Protein AF-A0A352A3U0-F1 (afdb_monomer_lite)

Foldseek 3Di:
DDPLVVVLVVLVVVLVVVVVVLLVVLCVVCVVVLCVQLVVQLVPDPDPPVVSVVSSVVSSVVSSVVSVVPDSPCPVVNVVSVVVSCVVNVPQWDQDPPQGTWGAFPVGDIDGQDDADQLLVVLVVLLVVCVVCVVVPHDDADDDDDDPLDPPPTHHDPDDPSSVRSVVSVVNNVVSNVVSVHHD

Structure (mmCIF, N/CA/C/O backbone):
data_AF-A0A352A3U0-F1
#
_entry.id   AF-A0A352A3U0-F1
#
loop_
_atom_site.group_PDB
_atom_site.id
_atom_site.type_symbol
_atom_site.label_atom_id
_atom_site.label_alt_id
_atom_site.label_comp_id
_atom_site.label_asym_id
_atom_site.label_entity_id
_atom_site.label_seq_id
_atom_site.pdbx_PDB_ins_code
_atom_site.Cartn_x
_atom_site.Cartn_y
_atom_site.Cartn_z
_atom_site.occupancy
_atom_site.B_iso_or_equiv
_atom_site.auth_seq_id
_atom_site.auth_comp_id
_atom_site.auth_asym_id
_atom_site.auth_atom_id
_atom_site.pdbx_PDB_model_num
ATOM 1 N N . MET A 1 1 ? 6.715 -29.874 -12.355 1.00 51.22 1 MET A N 1
ATOM 2 C CA . MET A 1 1 ? 6.408 -28.451 -12.632 1.00 51.22 1 MET A CA 1
ATOM 3 C C . MET A 1 1 ? 4.919 -28.350 -12.955 1.00 51.22 1 MET A C 1
ATOM 5 O O . MET A 1 1 ? 4.469 -29.044 -13.856 1.00 51.22 1 MET A O 1
ATOM 9 N N . THR A 1 2 ? 4.121 -27.614 -12.177 1.00 59.97 2 THR A N 1
ATOM 10 C CA . THR A 1 2 ? 2.657 -27.541 -12.375 1.00 59.97 2 THR A CA 1
ATOM 11 C C . THR A 1 2 ? 2.314 -26.689 -13.607 1.00 59.97 2 THR A C 1
ATOM 13 O O . THR A 1 2 ? 3.056 -25.764 -13.944 1.00 59.97 2 THR A O 1
ATOM 16 N N . LYS A 1 3 ? 1.188 -26.964 -14.290 1.00 61.88 3 LYS A N 1
ATOM 17 C CA . LYS A 1 3 ? 0.716 -26.189 -15.466 1.00 61.88 3 LYS A CA 1
ATOM 18 C C . LYS A 1 3 ? 0.690 -24.672 -15.206 1.00 61.88 3 LYS A C 1
ATOM 20 O O . LYS A 1 3 ? 1.001 -23.888 -16.098 1.00 61.88 3 LYS A O 1
ATOM 25 N N . THR A 1 4 ? 0.380 -24.266 -13.975 1.00 62.88 4 THR A N 1
ATOM 26 C CA . THR A 1 4 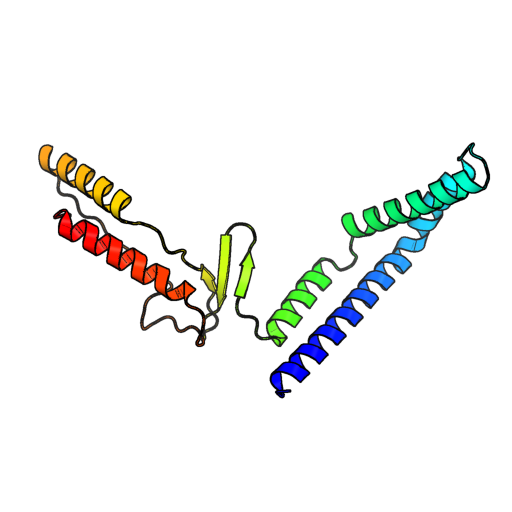? 0.370 -22.868 -13.521 1.00 62.88 4 THR A CA 1
ATOM 27 C C . THR A 1 4 ? 1.761 -22.229 -13.555 1.00 62.88 4 THR A C 1
ATOM 29 O O . THR A 1 4 ? 1.897 -21.092 -14.000 1.00 62.88 4 THR A O 1
ATOM 32 N N . ASN A 1 5 ? 2.808 -22.969 -13.176 1.00 69.62 5 ASN A N 1
ATOM 33 C CA . ASN A 1 5 ? 4.184 -22.465 -13.180 1.00 69.62 5 ASN A CA 1
ATOM 34 C C . ASN A 1 5 ? 4.722 -22.288 -14.607 1.00 69.62 5 ASN A C 1
ATOM 36 O O . ASN A 1 5 ? 5.383 -21.293 -14.887 1.00 69.62 5 ASN A O 1
ATOM 40 N N . MET A 1 6 ? 4.384 -23.200 -15.526 1.00 72.50 6 MET A N 1
ATOM 41 C CA . MET A 1 6 ? 4.723 -23.059 -16.951 1.00 72.50 6 MET A CA 1
ATOM 42 C C . MET A 1 6 ? 4.015 -21.867 -17.601 1.00 72.50 6 MET A C 1
ATOM 44 O O . MET A 1 6 ? 4.639 -21.107 -18.336 1.00 72.50 6 MET A O 1
ATOM 48 N N . ARG A 1 7 ? 2.729 -21.657 -17.296 1.00 72.69 7 ARG A N 1
ATOM 49 C CA . ARG A 1 7 ? 1.974 -20.507 -17.812 1.00 72.69 7 ARG A CA 1
ATOM 50 C C . ARG A 1 7 ? 2.582 -19.178 -17.358 1.00 72.69 7 ARG A C 1
ATOM 52 O O . ARG A 1 7 ? 2.739 -18.274 -18.171 1.00 72.69 7 ARG A O 1
ATOM 59 N N . ASN A 1 8 ? 2.938 -19.074 -16.079 1.00 71.00 8 ASN A N 1
ATOM 60 C CA . ASN A 1 8 ? 3.538 -17.860 -15.528 1.00 71.00 8 ASN A CA 1
ATOM 61 C C . ASN A 1 8 ? 4.909 -17.576 -16.154 1.00 71.00 8 ASN A C 1
ATOM 63 O O . ASN A 1 8 ? 5.169 -16.438 -16.527 1.00 71.00 8 ASN A O 1
ATOM 67 N N . LEU A 1 9 ? 5.735 -18.610 -16.352 1.00 74.75 9 LEU A N 1
ATOM 68 C CA . LEU A 1 9 ? 7.028 -18.490 -17.030 1.00 74.75 9 LEU A CA 1
ATOM 69 C C . LEU A 1 9 ? 6.876 -17.935 -18.457 1.00 74.75 9 LEU A C 1
ATOM 71 O O . LEU A 1 9 ? 7.567 -16.991 -18.826 1.00 74.75 9 LEU A O 1
ATOM 75 N N . ILE A 1 10 ? 5.939 -18.481 -19.240 1.00 79.19 10 ILE A N 1
ATOM 76 C CA . ILE A 1 10 ? 5.679 -18.036 -20.619 1.00 79.19 10 ILE A CA 1
ATOM 77 C C . ILE A 1 10 ? 5.237 -16.566 -20.647 1.00 79.19 10 ILE A C 1
ATOM 79 O O . ILE A 1 10 ? 5.746 -15.791 -21.452 1.00 79.19 10 ILE A O 1
ATOM 83 N N . ILE A 1 11 ? 4.336 -16.160 -19.748 1.00 75.75 11 ILE A N 1
ATOM 84 C CA . ILE A 1 11 ? 3.862 -14.769 -19.670 1.00 75.75 11 ILE A CA 1
ATOM 85 C C . ILE A 1 11 ? 5.009 -13.818 -19.299 1.00 75.75 11 ILE A C 1
ATOM 87 O O . ILE A 1 11 ? 5.133 -12.754 -19.903 1.00 75.75 11 ILE A O 1
ATOM 91 N N . THR A 1 12 ? 5.877 -14.203 -18.359 1.00 75.56 12 THR A N 1
ATOM 92 C CA . THR A 1 12 ? 7.062 -13.410 -17.997 1.00 75.56 12 THR A CA 1
ATOM 93 C C . THR A 1 12 ? 8.027 -13.258 -19.171 1.00 75.56 12 THR A C 1
ATOM 95 O O . THR A 1 12 ? 8.513 -12.156 -19.416 1.00 75.56 12 THR A O 1
ATOM 98 N N . ILE A 1 13 ? 8.272 -14.331 -19.929 1.00 82.12 13 ILE A N 1
ATOM 99 C CA . ILE A 1 13 ? 9.133 -14.287 -21.120 1.00 82.12 13 ILE A CA 1
ATOM 100 C C . ILE A 1 13 ? 8.541 -13.348 -22.179 1.00 82.12 13 ILE A C 1
ATOM 102 O O . ILE A 1 13 ? 9.254 -12.503 -22.715 1.00 82.12 13 ILE A O 1
ATOM 106 N N . ILE A 1 14 ? 7.235 -1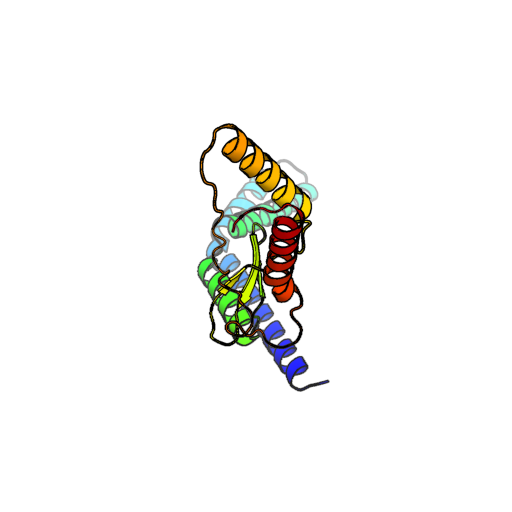3.438 -22.444 1.00 80.19 14 ILE A N 1
ATOM 107 C CA . ILE A 1 14 ? 6.549 -12.552 -23.397 1.00 80.19 14 ILE A CA 1
ATOM 108 C C . ILE A 1 14 ? 6.633 -11.089 -22.944 1.00 80.19 14 ILE A C 1
ATOM 110 O O . ILE A 1 14 ? 6.934 -10.215 -23.754 1.00 80.19 14 ILE A O 1
ATOM 114 N N . PHE A 1 15 ? 6.426 -10.814 -21.654 1.00 78.31 15 PHE A N 1
ATOM 115 C CA . PHE A 1 15 ? 6.541 -9.463 -21.102 1.00 78.31 15 PHE A CA 1
ATOM 116 C C . PHE A 1 15 ? 7.952 -8.883 -21.260 1.00 78.31 15 PHE A C 1
ATOM 118 O O . PHE A 1 15 ? 8.101 -7.718 -21.638 1.00 78.31 15 PHE A O 1
ATOM 125 N N . LEU A 1 16 ? 8.988 -9.695 -21.025 1.00 80.31 16 LEU A N 1
ATOM 126 C CA . LEU A 1 16 ? 10.376 -9.287 -21.247 1.00 80.31 16 LEU A CA 1
ATOM 127 C C . LEU A 1 16 ? 10.621 -8.937 -22.716 1.00 80.31 16 LEU A C 1
ATOM 129 O O . LEU A 1 16 ? 11.180 -7.881 -22.997 1.00 80.31 16 LEU A O 1
ATOM 133 N N . ILE A 1 17 ? 10.148 -9.770 -23.648 1.00 82.88 17 ILE A N 1
ATOM 134 C CA . ILE A 1 17 ? 10.284 -9.514 -25.089 1.00 82.88 17 ILE A CA 1
ATOM 135 C C . ILE A 1 17 ? 9.593 -8.199 -25.472 1.00 82.88 17 ILE A C 1
ATOM 137 O O . ILE A 1 17 ? 10.204 -7.365 -26.134 1.00 82.88 17 ILE A O 1
ATOM 141 N N . ILE A 1 18 ? 8.357 -7.975 -25.015 1.00 79.38 18 ILE A N 1
ATOM 142 C CA . ILE A 1 18 ? 7.614 -6.733 -25.285 1.00 79.38 18 ILE A CA 1
ATOM 143 C C . ILE A 1 18 ? 8.358 -5.516 -24.719 1.00 79.38 18 ILE A C 1
ATOM 145 O O . ILE A 1 18 ? 8.501 -4.512 -25.413 1.00 79.38 18 ILE A O 1
ATOM 149 N N . SER A 1 19 ? 8.889 -5.617 -23.499 1.00 74.25 19 SER A N 1
ATOM 150 C CA . SER A 1 19 ? 9.655 -4.533 -22.866 1.00 74.25 19 SER A CA 1
ATOM 151 C C . SER A 1 19 ? 10.920 -4.192 -23.660 1.00 74.25 19 SER A C 1
ATOM 153 O O . SER A 1 19 ? 11.211 -3.018 -23.888 1.00 74.25 19 SER A O 1
ATOM 155 N N . PHE A 1 20 ? 11.638 -5.209 -24.147 1.00 80.44 20 PHE A N 1
ATOM 156 C CA . PHE A 1 20 ? 12.801 -5.018 -25.016 1.00 80.44 20 PHE A CA 1
ATOM 157 C C . PHE A 1 20 ? 12.432 -4.382 -26.361 1.00 80.44 20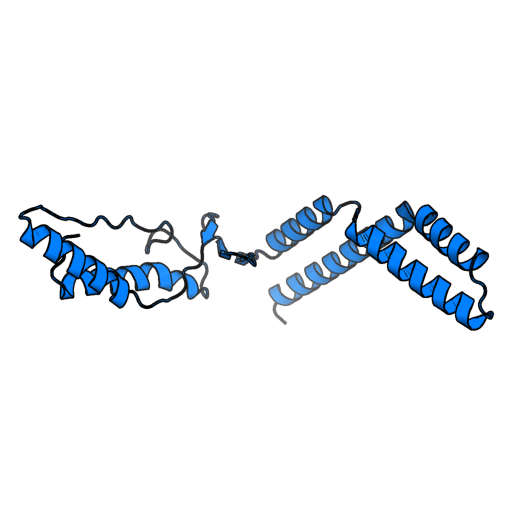 PHE A C 1
ATOM 159 O O . PHE A 1 20 ? 13.159 -3.514 -26.839 1.00 80.44 20 PHE A O 1
ATOM 166 N N . VAL A 1 21 ? 11.302 -4.770 -26.959 1.00 81.12 21 VAL A N 1
ATOM 167 C CA . VAL A 1 21 ? 10.822 -4.192 -28.225 1.00 81.12 21 VAL A CA 1
ATOM 168 C C . VAL A 1 21 ? 10.442 -2.720 -28.047 1.00 81.12 21 VAL A C 1
ATOM 170 O O . VAL A 1 21 ? 10.878 -1.891 -28.841 1.00 81.12 21 VAL A O 1
ATOM 173 N N . ILE A 1 22 ? 9.702 -2.370 -26.990 1.00 75.25 22 ILE A N 1
ATOM 174 C CA . ILE A 1 22 ? 9.337 -0.974 -26.684 1.00 75.25 22 ILE A CA 1
ATOM 175 C C . ILE A 1 22 ? 10.594 -0.133 -26.416 1.00 75.25 22 ILE A C 1
ATOM 177 O O . ILE A 1 22 ? 10.733 0.968 -26.957 1.00 75.25 22 ILE A O 1
ATOM 181 N N . GLY A 1 23 ? 11.547 -0.670 -25.647 1.00 72.00 23 GLY A N 1
ATOM 182 C CA . GLY A 1 23 ? 12.836 -0.017 -25.411 1.00 72.00 23 GLY A CA 1
ATOM 183 C C . GLY A 1 23 ? 13.625 0.204 -26.705 1.00 72.00 23 GLY A C 1
ATOM 184 O O . GLY A 1 23 ? 14.121 1.302 -26.951 1.00 72.00 23 GLY A O 1
ATOM 185 N N . GLY A 1 24 ? 13.674 -0.805 -27.579 1.00 77.44 24 GLY A N 1
ATOM 186 C CA . GLY A 1 24 ? 14.330 -0.718 -28.884 1.00 77.44 24 GLY A CA 1
ATOM 187 C C . GLY A 1 24 ? 13.687 0.319 -29.808 1.00 77.44 24 GLY A C 1
ATOM 188 O O . GLY A 1 24 ? 14.395 1.140 -30.389 1.00 77.44 24 GLY A O 1
ATOM 189 N N . ILE A 1 25 ? 12.353 0.342 -29.895 1.00 78.56 25 ILE A N 1
ATOM 190 C CA . ILE A 1 25 ? 11.606 1.343 -30.674 1.00 78.56 25 ILE A CA 1
ATOM 191 C C . ILE A 1 25 ? 11.902 2.754 -30.158 1.00 78.56 25 ILE A C 1
ATOM 193 O O . ILE A 1 25 ? 12.148 3.654 -30.958 1.00 78.56 25 ILE A O 1
ATOM 197 N N . THR A 1 26 ? 11.950 2.940 -28.837 1.00 71.19 26 THR A N 1
ATOM 198 C CA . THR A 1 26 ? 12.251 4.238 -28.211 1.00 71.19 26 THR A CA 1
ATOM 199 C C . THR A 1 26 ? 13.650 4.737 -28.584 1.00 71.19 26 THR A C 1
ATOM 201 O O . THR A 1 26 ? 13.814 5.913 -28.914 1.00 71.19 26 THR A O 1
ATOM 204 N N . ILE A 1 27 ? 14.652 3.852 -28.605 1.00 73.38 27 ILE A N 1
ATOM 205 C CA . ILE A 1 27 ? 16.020 4.196 -29.028 1.00 73.38 27 ILE A CA 1
ATOM 206 C C . ILE A 1 27 ? 16.062 4.545 -30.520 1.00 73.38 27 ILE A C 1
ATOM 208 O O . ILE A 1 27 ? 16.670 5.545 -30.892 1.00 73.38 27 ILE A O 1
ATOM 212 N N . VAL A 1 28 ? 15.406 3.752 -31.375 1.00 78.25 28 VAL A N 1
ATOM 213 C CA . VAL A 1 28 ? 15.377 3.988 -32.830 1.00 78.25 28 VAL A CA 1
ATOM 214 C C . VAL A 1 28 ? 14.679 5.307 -33.162 1.00 78.25 28 VAL A C 1
ATOM 216 O O . VAL A 1 28 ? 15.179 6.070 -33.987 1.00 78.25 28 VAL A O 1
ATOM 219 N N . HIS A 1 29 ? 13.561 5.607 -32.499 1.00 75.56 29 HIS A N 1
ATOM 220 C CA . HIS A 1 29 ? 12.797 6.831 -32.735 1.00 75.56 29 HIS A CA 1
ATOM 221 C C . HIS A 1 29 ? 13.582 8.093 -32.344 1.00 75.56 29 HIS A C 1
ATOM 223 O O . HIS A 1 29 ? 13.526 9.096 -33.048 1.00 75.56 29 HIS A O 1
ATOM 229 N N . ASN A 1 30 ? 14.377 8.022 -31.272 1.00 72.75 30 ASN A N 1
ATOM 230 C CA . ASN A 1 30 ? 15.151 9.155 -30.753 1.00 72.75 30 ASN A CA 1
ATOM 231 C C . ASN A 1 30 ? 16.640 9.117 -31.154 1.00 72.75 30 ASN A C 1
ATOM 233 O O . ASN A 1 30 ? 17.464 9.876 -30.636 1.00 72.75 30 ASN A O 1
ATOM 237 N N . TYR A 1 31 ? 17.010 8.252 -32.103 1.00 76.06 31 TYR A N 1
ATOM 238 C CA . TYR A 1 31 ? 18.404 8.013 -32.484 1.00 76.06 31 TYR A CA 1
ATOM 239 C C . TYR A 1 31 ? 19.113 9.270 -33.014 1.00 76.06 31 TYR A C 1
ATOM 241 O O . TYR A 1 31 ? 20.302 9.465 -32.764 1.00 76.06 31 TYR A O 1
ATOM 249 N N . GLN A 1 32 ? 18.393 10.160 -33.706 1.00 77.00 32 GLN A N 1
ATOM 250 C CA . GLN A 1 32 ? 18.965 11.409 -34.224 1.00 77.00 32 GLN A CA 1
ATOM 251 C C . GLN A 1 32 ? 19.397 12.369 -33.108 1.00 77.00 32 GLN A C 1
ATOM 253 O O . GLN A 1 32 ? 20.440 13.020 -33.226 1.00 77.00 32 GLN A O 1
ATOM 258 N N . GLU A 1 33 ? 18.644 12.438 -32.009 1.00 75.12 33 GLU A N 1
ATOM 259 C CA . GLU A 1 33 ? 19.000 13.265 -30.852 1.00 75.12 33 GLU A CA 1
ATOM 260 C C . GLU A 1 33 ? 20.236 12.707 -30.140 1.00 75.12 33 GLU A C 1
ATOM 262 O O . GLU A 1 33 ? 21.164 13.465 -29.839 1.00 75.12 33 GLU A O 1
ATOM 267 N N . ILE A 1 34 ? 20.299 11.378 -29.978 1.00 73.56 34 ILE A N 1
ATOM 268 C CA . ILE A 1 34 ? 21.455 10.666 -29.410 1.00 73.56 34 ILE A CA 1
ATOM 269 C C . ILE A 1 34 ? 22.700 10.897 -30.269 1.00 73.56 34 ILE A C 1
ATOM 271 O O . ILE A 1 34 ? 23.758 11.250 -29.748 1.00 73.56 34 ILE A O 1
ATOM 275 N N . LEU A 1 35 ? 22.594 10.742 -31.591 1.00 78.19 35 LEU A N 1
ATOM 276 C CA . LEU A 1 35 ? 23.712 10.990 -32.500 1.00 78.19 35 LEU A CA 1
ATOM 277 C C . LEU A 1 35 ? 24.190 12.438 -32.436 1.00 78.19 35 LEU A C 1
ATOM 279 O O . LEU A 1 35 ? 25.394 12.690 -32.413 1.00 78.19 35 LEU A O 1
ATOM 283 N N . THR A 1 36 ? 23.265 13.394 -32.393 1.00 79.75 36 THR A N 1
ATOM 284 C CA . THR A 1 36 ? 23.609 14.818 -32.410 1.00 79.75 36 THR A CA 1
ATOM 285 C C . THR A 1 36 ? 24.296 15.248 -31.114 1.00 79.75 36 THR A C 1
ATOM 287 O O . THR A 1 36 ? 25.271 16.004 -31.166 1.00 79.75 36 THR A O 1
ATOM 290 N N . SER A 1 37 ? 23.838 14.768 -29.953 1.00 73.44 37 SER A N 1
ATOM 291 C CA . SER A 1 37 ? 24.482 15.054 -28.662 1.00 73.44 37 SER A CA 1
ATOM 292 C C . SER A 1 37 ? 25.862 14.394 -28.563 1.00 73.44 37 SER A C 1
ATOM 294 O O . SER A 1 37 ? 26.839 15.043 -28.184 1.00 73.44 37 SER A O 1
ATOM 296 N N . THR A 1 38 ? 25.964 13.142 -29.005 1.00 75.50 38 THR A N 1
ATOM 297 C CA . THR A 1 38 ? 27.193 12.339 -28.991 1.00 75.50 38 THR A CA 1
ATOM 298 C C . THR A 1 38 ? 28.249 12.913 -29.934 1.00 75.50 38 THR A C 1
ATOM 300 O O . THR A 1 38 ? 29.407 13.088 -29.551 1.00 75.50 38 THR A O 1
ATOM 303 N N . TYR A 1 39 ? 27.850 13.303 -31.148 1.00 78.00 39 TYR A N 1
ATOM 304 C CA . TYR A 1 39 ? 28.740 13.931 -32.123 1.00 78.00 39 TYR A CA 1
ATOM 305 C C . TYR A 1 39 ? 29.238 15.305 -31.661 1.00 78.00 39 TYR A C 1
ATOM 307 O O . TYR A 1 39 ? 30.409 15.625 -31.862 1.00 78.00 39 TYR A O 1
ATOM 315 N N . LYS A 1 40 ? 28.395 16.118 -31.007 1.00 77.19 40 LYS A N 1
ATOM 316 C CA . LYS A 1 40 ? 28.816 17.408 -30.432 1.00 77.19 40 LYS A CA 1
ATOM 317 C C . LYS A 1 40 ? 29.862 17.223 -29.330 1.00 77.19 40 LYS A C 1
ATOM 319 O O . LYS A 1 40 ? 30.856 17.947 -29.330 1.00 77.19 40 LYS A O 1
ATOM 324 N N . THR A 1 41 ? 29.687 16.235 -28.452 1.00 74.50 41 THR A N 1
ATOM 325 C CA . THR A 1 41 ? 30.674 15.909 -27.409 1.00 74.50 41 THR A CA 1
ATOM 326 C C . THR A 1 41 ? 31.974 15.384 -28.004 1.00 74.50 41 THR A C 1
ATOM 328 O O . THR A 1 41 ? 33.045 15.846 -27.616 1.00 74.50 41 THR A O 1
ATOM 331 N N . TYR A 1 42 ? 31.902 14.516 -29.015 1.00 76.56 42 TYR A N 1
ATOM 332 C CA . TYR A 1 42 ? 33.087 14.085 -29.753 1.00 76.56 42 TYR A CA 1
ATOM 333 C C . TYR A 1 42 ? 33.779 15.275 -30.438 1.00 76.56 42 TYR A C 1
ATOM 335 O O . TYR A 1 42 ? 34.982 15.461 -30.322 1.00 76.56 42 TYR A O 1
ATOM 343 N N . LYS A 1 43 ? 33.064 16.148 -31.146 1.00 79.00 43 LYS A N 1
ATOM 344 C CA . LYS A 1 43 ? 33.697 17.258 -31.874 1.00 79.00 43 LYS A CA 1
ATOM 345 C C . LYS A 1 43 ? 34.352 18.290 -30.945 1.00 79.00 43 LYS A C 1
ATOM 347 O O . LYS A 1 43 ? 35.409 18.806 -31.292 1.00 79.00 43 LYS A O 1
ATOM 352 N N . ASN A 1 44 ? 33.755 18.548 -29.782 1.00 74.69 44 ASN A N 1
ATOM 353 C CA . ASN A 1 44 ? 34.169 19.623 -28.876 1.00 74.69 44 ASN A CA 1
ATOM 354 C C . ASN A 1 44 ? 35.058 19.161 -27.705 1.00 74.69 44 ASN A C 1
ATOM 356 O O . ASN A 1 44 ? 35.453 19.992 -26.889 1.00 74.69 44 ASN A O 1
ATOM 360 N N . SER A 1 45 ? 35.386 17.867 -27.585 1.00 71.69 45 SER A N 1
ATOM 361 C CA . SER A 1 45 ? 36.295 17.397 -26.531 1.00 71.69 45 SER A CA 1
ATOM 362 C C . SER A 1 45 ? 37.753 17.738 -26.864 1.00 71.69 45 SER A C 1
ATOM 364 O O . SER A 1 45 ? 38.276 17.275 -27.881 1.00 71.69 45 SER A O 1
ATOM 366 N N . ASN A 1 46 ? 38.444 18.432 -25.959 1.00 72.62 46 ASN A N 1
ATOM 367 C CA . ASN A 1 46 ? 39.876 18.746 -26.076 1.00 72.62 46 ASN A CA 1
ATOM 368 C C . ASN A 1 46 ? 40.797 17.679 -25.442 1.00 72.62 46 ASN A C 1
ATOM 370 O O . ASN A 1 46 ? 41.926 17.972 -25.058 1.00 72.62 46 ASN A O 1
ATOM 374 N N . THR A 1 47 ? 40.323 16.440 -25.295 1.00 75.31 47 THR A N 1
ATOM 375 C CA . THR A 1 47 ? 41.070 15.333 -24.677 1.00 75.31 47 THR A CA 1
ATOM 376 C C . THR A 1 47 ? 41.791 14.465 -25.711 1.00 75.31 47 THR A C 1
ATOM 378 O O . THR A 1 47 ? 41.501 14.516 -26.907 1.00 75.31 47 THR A O 1
ATOM 381 N N . ASN A 1 48 ? 42.700 13.603 -25.244 1.00 78.69 48 ASN A N 1
ATOM 382 C CA . ASN A 1 48 ? 43.284 12.547 -26.075 1.00 78.69 48 ASN A CA 1
ATOM 383 C C . ASN A 1 48 ? 42.205 11.571 -26.603 1.00 78.69 48 ASN A C 1
ATOM 385 O O . ASN A 1 48 ? 41.071 11.554 -26.121 1.00 78.69 48 ASN A O 1
ATOM 389 N N . LEU A 1 49 ? 42.556 10.747 -27.597 1.00 74.56 49 LEU A N 1
ATOM 390 C CA . LEU A 1 49 ? 41.624 9.835 -28.281 1.00 74.56 49 LEU A CA 1
ATOM 391 C C . LEU A 1 49 ? 40.857 8.916 -27.309 1.00 74.56 49 LEU A C 1
ATOM 393 O O . LEU A 1 49 ? 39.658 8.709 -27.468 1.00 74.56 49 LEU A O 1
ATOM 397 N N . VAL A 1 50 ? 41.537 8.404 -26.279 1.00 77.50 50 VAL A N 1
ATOM 398 C CA . VAL A 1 50 ? 40.936 7.518 -25.269 1.00 77.50 50 VAL A CA 1
ATOM 399 C C . VAL A 1 50 ? 39.940 8.280 -24.389 1.00 77.50 50 VAL A C 1
ATOM 401 O O . VAL A 1 50 ? 38.804 7.841 -24.240 1.00 77.50 50 VAL A O 1
ATOM 404 N N . GLY A 1 51 ? 40.309 9.458 -23.877 1.00 72.88 51 GLY A N 1
ATOM 405 C CA . GLY A 1 51 ? 39.402 10.307 -23.096 1.00 72.88 51 GLY A CA 1
ATOM 406 C C . GLY A 1 51 ? 38.206 10.792 -23.915 1.00 72.88 51 GLY A C 1
ATOM 407 O O . GLY A 1 51 ? 37.087 10.861 -23.416 1.00 72.88 51 GLY A O 1
ATOM 408 N N . LYS A 1 52 ? 38.417 11.028 -25.210 1.00 73.94 52 LYS A N 1
ATOM 409 C CA . LYS A 1 52 ? 37.373 11.405 -26.162 1.00 73.94 52 LYS A CA 1
ATOM 410 C C . LYS A 1 52 ? 36.340 10.293 -26.347 1.00 73.94 52 LYS A C 1
ATOM 412 O O . LYS A 1 52 ? 35.144 10.574 -26.339 1.00 73.94 52 LYS A O 1
ATOM 417 N N . LEU A 1 53 ? 36.779 9.038 -26.463 1.00 73.00 53 LEU A N 1
ATOM 418 C CA . LEU A 1 53 ? 35.885 7.878 -26.534 1.00 73.00 53 LEU A CA 1
ATOM 419 C C . LEU A 1 53 ? 35.094 7.683 -25.236 1.00 73.00 53 LEU A C 1
ATOM 421 O O . LEU A 1 53 ? 33.884 7.478 -25.301 1.00 73.00 53 LEU A O 1
ATOM 425 N N . ILE A 1 54 ? 35.747 7.817 -24.077 1.00 74.50 54 ILE A N 1
ATOM 426 C CA . ILE A 1 54 ? 35.093 7.694 -22.763 1.00 74.50 54 ILE A CA 1
ATOM 427 C C . ILE A 1 54 ? 34.001 8.758 -22.602 1.00 74.50 54 ILE A C 1
ATOM 429 O O . ILE A 1 54 ? 32.852 8.418 -22.336 1.00 74.50 54 ILE A O 1
ATOM 433 N N . LEU A 1 55 ? 34.314 10.030 -22.863 1.00 72.88 55 LEU A N 1
ATOM 434 C CA . LEU A 1 55 ? 33.345 11.129 -22.760 1.00 72.88 55 LEU A CA 1
ATOM 435 C C . LEU A 1 55 ? 32.178 10.981 -23.746 1.00 72.88 55 LEU A C 1
ATOM 437 O O . LEU A 1 55 ? 31.036 11.310 -23.429 1.00 72.88 55 LEU A O 1
ATOM 441 N N . THR A 1 56 ? 32.453 10.460 -24.943 1.00 73.00 56 THR A N 1
ATOM 442 C CA . THR A 1 56 ? 31.429 10.184 -25.960 1.00 73.00 56 THR A CA 1
ATOM 443 C C . THR A 1 56 ? 30.498 9.051 -25.512 1.00 73.00 56 THR A C 1
ATOM 445 O O . THR A 1 56 ? 29.281 9.141 -25.686 1.00 73.00 56 THR A O 1
ATOM 448 N N . PHE A 1 57 ? 31.047 8.010 -24.880 1.00 73.00 57 PHE A N 1
ATOM 449 C CA . PHE A 1 57 ? 30.281 6.892 -24.332 1.00 73.00 57 PHE A CA 1
ATOM 450 C C . PHE A 1 57 ? 29.422 7.318 -23.134 1.00 73.00 57 PHE A C 1
ATOM 452 O O . PHE A 1 57 ? 28.220 7.057 -23.114 1.00 73.00 57 PHE A O 1
ATOM 459 N N . GLU A 1 58 ? 29.994 8.065 -22.188 1.00 73.44 58 GLU A N 1
ATOM 460 C CA . GLU A 1 58 ? 29.254 8.625 -21.051 1.00 73.44 58 GLU A CA 1
ATOM 461 C C . GLU A 1 58 ? 28.116 9.545 -21.502 1.00 73.44 58 GLU A C 1
ATOM 463 O O . GLU A 1 58 ? 27.012 9.484 -20.959 1.00 73.44 58 GLU A O 1
ATOM 468 N N . GLN A 1 59 ? 28.350 10.376 -22.523 1.00 76.44 59 GLN A N 1
ATOM 469 C CA . GLN A 1 59 ? 27.305 11.232 -23.078 1.00 76.44 59 GLN A CA 1
ATOM 470 C C . GLN A 1 59 ? 26.203 10.422 -23.769 1.00 76.44 59 GLN A C 1
ATOM 472 O O . GLN A 1 59 ? 25.031 10.799 -23.683 1.00 76.44 59 GLN A O 1
ATOM 477 N N . SER A 1 60 ? 26.554 9.319 -24.434 1.00 73.31 60 SER A N 1
ATOM 478 C CA . SER A 1 60 ? 25.583 8.419 -25.069 1.00 73.31 60 SER A CA 1
ATOM 479 C C . SER A 1 60 ? 24.679 7.763 -24.024 1.00 73.31 60 SER A C 1
ATOM 481 O O . SER A 1 60 ? 23.460 7.735 -24.205 1.00 73.31 60 SER A O 1
ATOM 483 N N . ILE A 1 61 ? 25.256 7.316 -22.900 1.00 73.31 61 ILE A N 1
ATOM 484 C CA . ILE A 1 61 ? 24.506 6.776 -21.756 1.00 73.31 61 ILE A CA 1
ATOM 485 C C . ILE A 1 61 ? 23.587 7.853 -21.177 1.00 73.31 61 ILE A C 1
ATOM 487 O O . ILE A 1 61 ? 22.379 7.659 -21.141 1.00 73.31 61 ILE A O 1
ATOM 491 N N . LYS A 1 62 ? 24.118 9.037 -20.841 1.00 72.62 62 LYS A N 1
ATOM 492 C CA . LYS A 1 62 ? 23.318 10.139 -20.273 1.00 72.62 62 LYS A CA 1
ATOM 493 C C . LYS A 1 62 ? 22.190 10.602 -21.194 1.00 72.62 62 LYS A C 1
ATOM 495 O O . LYS A 1 62 ? 21.113 10.951 -20.721 1.00 72.62 62 LYS A O 1
ATOM 500 N N . SER A 1 63 ? 22.431 10.630 -22.504 1.00 69.81 63 SER A N 1
ATOM 501 C CA . SER A 1 63 ? 21.405 11.010 -23.484 1.00 69.81 63 SER A CA 1
ATOM 502 C C . SER A 1 63 ? 20.323 9.936 -23.578 1.00 69.81 63 SER A C 1
ATOM 504 O O . SER A 1 63 ? 19.144 10.271 -23.608 1.00 69.81 63 SER A O 1
ATOM 506 N N . SER A 1 64 ? 20.711 8.658 -23.544 1.00 65.00 64 SER A N 1
ATOM 507 C CA . SER A 1 64 ? 19.770 7.534 -23.502 1.00 65.00 64 SER A CA 1
ATOM 508 C C . SER A 1 64 ? 18.930 7.568 -22.221 1.00 65.00 64 SER A C 1
ATOM 510 O O . SER A 1 64 ? 17.706 7.538 -22.302 1.00 65.00 64 SER A O 1
ATOM 512 N N . ASP A 1 65 ? 19.556 7.748 -21.056 1.00 65.81 65 ASP A N 1
ATOM 513 C CA . ASP A 1 65 ? 18.871 7.873 -19.762 1.00 65.81 65 ASP A CA 1
ATOM 514 C C . ASP A 1 65 ? 17.933 9.088 -19.724 1.00 65.81 65 ASP A C 1
ATOM 516 O O . ASP A 1 65 ? 16.825 9.023 -19.187 1.00 65.81 65 ASP A O 1
ATOM 520 N N . SER A 1 66 ? 18.330 10.208 -20.337 1.00 67.62 66 SER A N 1
ATOM 521 C CA . SER A 1 66 ? 17.466 11.385 -20.470 1.00 67.62 66 SER A CA 1
ATOM 522 C C . SER A 1 66 ? 16.251 11.119 -21.361 1.00 67.62 66 SER A C 1
ATOM 524 O O . SER A 1 66 ? 15.189 11.679 -21.100 1.00 67.62 66 SER A O 1
ATOM 526 N N . ILE A 1 67 ? 16.389 10.312 -22.413 1.00 66.88 67 ILE A N 1
ATOM 527 C CA . ILE A 1 67 ? 15.282 9.952 -23.310 1.00 66.88 67 ILE A CA 1
ATOM 528 C C . ILE A 1 67 ? 14.327 8.998 -22.591 1.00 66.88 67 ILE A C 1
ATOM 530 O O . ILE A 1 67 ? 13.119 9.235 -22.584 1.00 66.88 67 ILE A O 1
ATOM 534 N N . PHE A 1 68 ? 14.865 7.996 -21.889 1.00 62.50 68 PHE A N 1
ATOM 535 C CA . PHE A 1 68 ? 14.074 7.099 -21.045 1.00 62.50 68 PHE A CA 1
ATOM 536 C C . PHE A 1 68 ? 13.393 7.816 -19.871 1.00 62.50 68 PHE A C 1
ATOM 538 O O . PHE A 1 68 ? 12.343 7.371 -19.430 1.00 62.50 68 PHE A O 1
ATOM 545 N N . SER A 1 69 ? 13.941 8.919 -19.359 1.00 61.88 69 SER A N 1
ATOM 546 C CA . SER A 1 69 ? 13.320 9.666 -18.252 1.00 61.88 69 SER A CA 1
ATOM 547 C C . SER A 1 69 ? 12.342 10.753 -18.697 1.00 61.88 69 SER A C 1
ATOM 549 O O . SER A 1 69 ? 11.402 11.040 -17.959 1.00 61.88 69 SER A O 1
ATOM 551 N N . LYS A 1 70 ? 12.530 11.369 -19.874 1.00 58.41 70 LYS A N 1
ATOM 552 C CA . LYS A 1 70 ? 11.659 12.463 -20.344 1.00 58.41 70 LYS A CA 1
ATOM 553 C C . LYS A 1 70 ? 10.508 12.021 -21.230 1.00 58.41 70 LYS A C 1
ATOM 555 O O . LYS A 1 70 ? 9.491 12.696 -21.214 1.00 58.41 70 LYS A O 1
ATOM 560 N N . ASN A 1 71 ? 10.671 10.955 -22.009 1.00 55.94 71 ASN A N 1
ATOM 561 C CA . ASN A 1 71 ? 9.677 10.497 -22.975 1.00 55.94 71 ASN A CA 1
ATOM 562 C C . ASN A 1 71 ? 9.926 9.016 -23.287 1.00 55.94 71 ASN A C 1
ATOM 564 O O . ASN A 1 71 ? 10.414 8.680 -24.370 1.00 55.94 71 ASN A O 1
ATOM 568 N N . ILE A 1 72 ? 9.564 8.103 -22.376 1.00 55.56 72 ILE A N 1
ATOM 569 C CA . ILE A 1 72 ? 9.312 6.733 -22.840 1.00 55.56 72 ILE A CA 1
ATOM 570 C C . ILE A 1 72 ? 8.115 6.856 -23.776 1.00 55.56 72 ILE A C 1
ATOM 572 O O . ILE A 1 72 ? 6.986 7.053 -23.327 1.00 55.56 72 ILE A O 1
ATOM 576 N N . ALA A 1 73 ? 8.362 6.799 -25.082 1.00 50.03 73 ALA A N 1
ATOM 577 C CA . ALA A 1 73 ? 7.301 6.645 -26.056 1.00 50.03 73 ALA A CA 1
ATOM 578 C C . ALA A 1 73 ? 6.529 5.378 -25.665 1.00 50.03 73 ALA A C 1
ATOM 580 O O . ALA A 1 73 ? 7.051 4.266 -25.737 1.00 50.03 73 ALA A O 1
ATOM 581 N N . GLY A 1 74 ? 5.314 5.567 -25.152 1.00 52.47 74 GLY A N 1
ATOM 582 C CA . GLY A 1 74 ? 4.534 4.488 -24.567 1.00 52.47 74 GLY A CA 1
ATOM 583 C C . GLY A 1 74 ? 4.808 4.194 -23.099 1.00 52.47 74 GLY A C 1
ATOM 584 O O . GLY A 1 74 ? 4.676 3.045 -22.707 1.00 52.47 74 GLY A O 1
ATOM 585 N N . GLN A 1 75 ? 5.114 5.194 -22.266 1.00 60.78 75 GLN A N 1
ATOM 586 C CA . GLN A 1 75 ? 4.956 5.065 -20.812 1.00 60.78 75 GLN A CA 1
ATOM 587 C C . GLN A 1 75 ? 3.523 4.645 -20.460 1.00 60.78 75 GLN A C 1
ATOM 589 O O . GLN A 1 75 ? 3.334 3.713 -19.686 1.00 60.78 75 GLN A O 1
ATOM 594 N N . GLU A 1 76 ? 2.523 5.274 -21.084 1.00 59.59 76 GLU A N 1
ATOM 595 C CA . GLU A 1 76 ? 1.119 4.864 -20.971 1.00 59.59 76 GLU A CA 1
ATOM 596 C C . GLU A 1 76 ? 0.932 3.427 -21.467 1.00 59.59 76 GLU A C 1
ATOM 598 O O . GLU A 1 76 ? 0.449 2.592 -20.714 1.00 59.59 76 GLU A O 1
ATOM 603 N N . TYR A 1 77 ? 1.439 3.080 -22.655 1.00 61.00 77 TYR A N 1
ATOM 604 C CA . TYR A 1 77 ? 1.377 1.706 -23.176 1.00 61.00 77 TYR 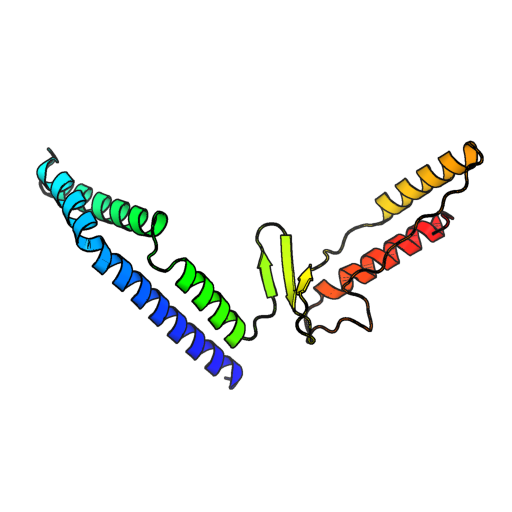A CA 1
ATOM 605 C C . TYR A 1 77 ? 2.134 0.679 -22.318 1.00 61.00 77 TYR A C 1
ATOM 607 O O . TYR A 1 77 ? 1.758 -0.491 -22.272 1.00 61.00 77 TYR A O 1
ATOM 615 N N . PHE A 1 78 ? 3.192 1.087 -21.620 1.00 62.19 78 PHE A N 1
ATOM 616 C CA . PHE A 1 78 ? 3.937 0.255 -20.684 1.00 62.19 78 PHE A CA 1
ATOM 617 C C . PHE A 1 78 ? 3.141 0.056 -19.397 1.00 62.19 78 PHE A C 1
ATOM 619 O O . PHE A 1 78 ? 3.042 -1.073 -18.926 1.00 62.19 78 PHE A O 1
ATOM 626 N N . ILE A 1 79 ? 2.528 1.112 -18.856 1.00 63.53 79 ILE A N 1
ATOM 627 C CA . ILE A 1 79 ? 1.622 1.035 -17.702 1.00 63.53 79 ILE A CA 1
ATOM 628 C C . ILE A 1 79 ? 0.410 0.160 -18.045 1.00 63.53 79 ILE A C 1
ATOM 630 O O . ILE A 1 79 ? 0.065 -0.739 -17.278 1.00 63.53 79 ILE A O 1
ATOM 634 N N . GLU A 1 80 ? -0.191 0.352 -19.218 1.00 63.78 80 GLU A N 1
ATOM 635 C CA . GLU A 1 80 ? -1.305 -0.450 -1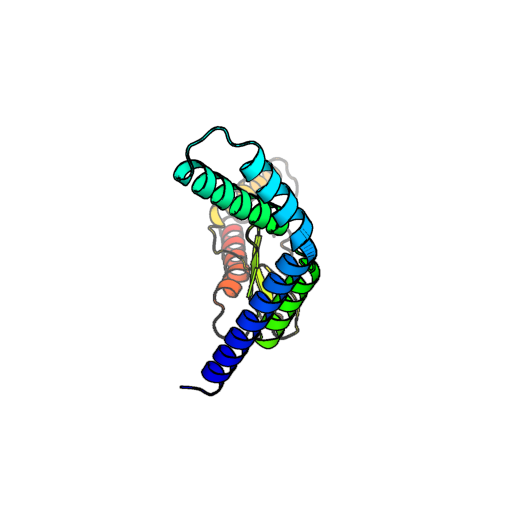9.725 1.00 63.78 80 GLU A CA 1
ATOM 636 C C . GLU A 1 80 ? -0.897 -1.905 -19.967 1.00 63.78 80 GLU A C 1
ATOM 638 O O . GLU A 1 80 ? -1.592 -2.821 -19.530 1.00 63.78 80 GLU A O 1
ATOM 643 N N . GLY A 1 81 ? 0.251 -2.145 -20.605 1.00 64.62 81 GLY A N 1
ATOM 644 C CA . GLY A 1 81 ? 0.788 -3.484 -20.849 1.00 64.62 81 GLY A CA 1
ATOM 645 C C . GLY A 1 81 ? 1.152 -4.204 -19.551 1.00 64.62 81 GLY A C 1
ATOM 646 O O . GLY A 1 81 ? 0.838 -5.384 -19.367 1.00 64.62 81 GLY A O 1
ATOM 647 N N . TYR A 1 82 ? 1.741 -3.489 -18.597 1.00 66.44 82 TYR A N 1
ATOM 648 C CA . TYR A 1 82 ? 2.018 -3.996 -17.259 1.00 66.44 82 TYR A CA 1
ATOM 649 C C . TYR A 1 82 ? 0.716 -4.312 -16.508 1.00 66.44 82 TYR A C 1
ATOM 651 O O . TYR A 1 82 ? 0.568 -5.412 -15.976 1.00 66.44 82 TYR A O 1
ATOM 659 N N . GLY A 1 83 ? -0.285 -3.433 -16.558 1.00 63.25 83 GLY A N 1
ATOM 660 C CA . GLY A 1 83 ? -1.620 -3.692 -16.011 1.00 63.25 83 GLY A CA 1
ATOM 661 C C . GLY A 1 83 ? -2.306 -4.902 -16.659 1.00 63.25 83 GLY A C 1
ATOM 662 O O . GLY A 1 83 ? -2.862 -5.760 -15.967 1.00 63.25 83 GLY A O 1
ATOM 663 N N . ALA A 1 84 ? -2.209 -5.039 -17.983 1.00 65.31 84 ALA A N 1
ATOM 664 C CA . ALA A 1 84 ? -2.753 -6.168 -18.732 1.00 65.31 84 ALA A CA 1
ATOM 665 C C . ALA A 1 84 ? -2.057 -7.487 -18.367 1.00 65.31 84 ALA A C 1
ATOM 667 O O . ALA A 1 84 ? -2.727 -8.501 -18.158 1.00 65.31 84 ALA A O 1
ATOM 668 N N . THR A 1 85 ? -0.729 -7.486 -18.219 1.00 64.06 85 THR A N 1
ATOM 669 C CA . THR A 1 85 ? 0.021 -8.678 -17.791 1.00 64.06 85 THR A CA 1
ATOM 670 C C . THR A 1 85 ? -0.292 -9.065 -16.348 1.00 64.06 85 THR A C 1
ATOM 672 O O . THR A 1 85 ? -0.486 -10.250 -16.071 1.00 64.06 85 THR A O 1
ATOM 675 N N . GLN A 1 86 ? -0.462 -8.100 -15.440 1.00 64.38 86 GLN A N 1
ATOM 676 C CA . GLN A 1 86 ? -0.949 -8.376 -14.085 1.00 64.38 86 GLN A CA 1
ATOM 677 C C . GLN A 1 86 ? -2.358 -8.984 -14.088 1.00 64.38 86 GLN A C 1
ATOM 679 O O . GLN A 1 86 ? -2.600 -9.969 -13.380 1.00 64.38 86 GLN A O 1
ATOM 684 N N . LYS A 1 87 ? -3.266 -8.461 -14.926 1.00 66.81 87 LYS A N 1
ATOM 685 C CA . LYS A 1 87 ? -4.620 -9.007 -15.117 1.00 66.81 87 LYS A CA 1
ATOM 686 C C . LYS A 1 87 ? -4.580 -10.441 -15.658 1.00 66.81 87 LYS A C 1
ATOM 688 O O . LYS A 1 87 ? -5.297 -11.298 -15.144 1.00 66.81 87 LYS A O 1
ATOM 693 N N . LEU A 1 88 ? -3.706 -10.735 -16.625 1.00 66.94 88 LEU A N 1
ATOM 694 C CA . LEU A 1 88 ? -3.498 -12.086 -17.175 1.00 66.94 88 LEU A CA 1
ATOM 695 C C . LEU A 1 88 ? -2.909 -13.065 -16.150 1.00 66.94 88 LEU A C 1
ATOM 697 O O . LEU A 1 88 ? -3.290 -14.237 -16.108 1.00 66.94 88 LEU A O 1
ATOM 701 N N . LEU A 1 89 ? -2.010 -12.588 -15.290 1.00 65.19 89 LEU A N 1
ATOM 702 C CA . LEU A 1 89 ? -1.457 -13.363 -14.178 1.00 65.19 89 LEU A CA 1
ATOM 703 C C . LEU A 1 89 ? -2.448 -13.526 -13.018 1.00 65.19 89 LEU A C 1
ATOM 705 O O . LEU A 1 89 ? -2.146 -14.238 -12.060 1.00 65.19 89 LEU A O 1
ATOM 709 N N . ASN A 1 90 ? -3.633 -12.909 -13.109 1.00 64.62 90 ASN A N 1
ATOM 710 C CA . ASN A 1 90 ? -4.628 -12.846 -12.045 1.00 64.62 90 ASN A CA 1
ATOM 711 C C . ASN A 1 90 ? -4.010 -12.368 -10.718 1.00 64.62 90 ASN A C 1
ATOM 713 O O . ASN A 1 90 ? -4.372 -12.854 -9.643 1.00 64.62 90 ASN A O 1
ATOM 717 N N . LYS A 1 91 ? -3.035 -11.448 -10.795 1.00 62.16 91 LYS A N 1
ATOM 718 C CA . LYS A 1 91 ? -2.475 -10.803 -9.607 1.00 62.16 91 LYS A CA 1
ATOM 719 C C . LYS A 1 91 ? -3.576 -9.942 -8.994 1.00 62.16 91 LYS A C 1
ATOM 721 O O . LYS A 1 91 ? -4.068 -9.012 -9.622 1.00 62.16 91 LYS A O 1
ATOM 726 N N . LYS A 1 92 ? -3.975 -10.291 -7.771 1.00 63.34 92 LYS A N 1
ATOM 727 C CA . LYS A 1 92 ? -5.003 -9.586 -6.989 1.00 63.34 92 LYS A CA 1
ATOM 728 C C . LYS A 1 92 ? -4.422 -8.643 -5.933 1.00 63.34 92 LYS A C 1
ATOM 730 O O . LYS A 1 92 ? -5.186 -8.028 -5.202 1.00 63.34 92 LYS A O 1
ATOM 735 N N . ILE A 1 93 ? -3.093 -8.567 -5.853 1.00 57.78 93 ILE A N 1
ATOM 736 C CA . ILE A 1 93 ? -2.356 -7.693 -4.943 1.00 57.78 93 ILE A CA 1
ATOM 737 C C . ILE A 1 93 ? -1.683 -6.628 -5.799 1.00 57.78 93 ILE A C 1
ATOM 739 O O . ILE A 1 93 ? -0.802 -6.948 -6.605 1.00 57.78 93 ILE A O 1
ATOM 743 N N . ILE A 1 94 ? -2.128 -5.388 -5.634 1.00 64.75 94 ILE A N 1
ATOM 744 C CA . ILE A 1 94 ? -1.486 -4.207 -6.202 1.00 64.75 94 ILE A CA 1
ATOM 745 C C . ILE A 1 94 ? -0.630 -3.622 -5.084 1.00 64.75 94 ILE A C 1
ATOM 747 O O . ILE A 1 94 ? -1.123 -3.375 -3.984 1.00 64.75 94 ILE A O 1
ATOM 751 N N . ASN A 1 95 ? 0.664 -3.477 -5.355 1.00 55.66 95 ASN A N 1
ATOM 752 C CA . ASN A 1 95 ? 1.597 -2.872 -4.418 1.00 55.66 95 ASN A CA 1
ATOM 753 C C . ASN A 1 95 ? 1.563 -1.364 -4.655 1.00 55.66 95 ASN A C 1
ATOM 755 O O . ASN A 1 95 ? 1.950 -0.923 -5.738 1.00 55.66 95 ASN A O 1
ATOM 759 N N . ASP A 1 96 ? 1.072 -0.614 -3.678 1.00 57.34 96 ASP A N 1
ATOM 760 C CA . ASP A 1 96 ? 1.110 0.841 -3.676 1.00 57.34 96 ASP A CA 1
ATOM 761 C C . ASP A 1 96 ? 2.180 1.277 -2.669 1.00 57.34 96 ASP A C 1
ATOM 763 O O . ASP A 1 96 ? 2.155 0.886 -1.501 1.00 57.34 96 ASP A O 1
ATOM 767 N N . THR A 1 97 ? 3.173 2.030 -3.135 1.00 48.44 97 THR A N 1
ATOM 768 C CA . THR A 1 97 ? 4.313 2.440 -2.306 1.00 48.44 97 THR A CA 1
ATOM 769 C C . THR A 1 97 ? 3.927 3.404 -1.187 1.00 48.44 97 THR A C 1
ATOM 771 O O . THR A 1 97 ? 4.666 3.471 -0.206 1.00 48.44 97 THR A O 1
ATOM 774 N N . ASP A 1 98 ? 2.778 4.082 -1.290 1.00 51.00 98 ASP A N 1
ATOM 775 C CA . ASP A 1 98 ? 2.359 5.107 -0.327 1.00 51.00 98 ASP A CA 1
ATOM 776 C C . ASP A 1 98 ? 1.259 4.622 0.633 1.00 51.00 98 ASP A C 1
ATOM 778 O O . ASP A 1 98 ? 1.192 5.074 1.776 1.00 51.00 98 ASP A O 1
ATOM 782 N N . ILE A 1 99 ? 0.402 3.690 0.196 1.00 51.34 99 ILE A N 1
ATOM 783 C CA . ILE A 1 99 ? -0.822 3.286 0.927 1.00 51.34 99 ILE A CA 1
ATOM 784 C C . ILE A 1 99 ? -0.769 1.816 1.397 1.00 51.34 99 ILE A C 1
ATOM 786 O O . ILE A 1 99 ? -1.637 1.358 2.141 1.00 51.34 99 ILE A O 1
ATOM 790 N N . GLY A 1 100 ? 0.261 1.062 0.997 1.00 64.50 100 GLY A N 1
ATOM 791 C CA . GLY A 1 100 ? 0.430 -0.350 1.338 1.00 64.50 100 GLY A CA 1
ATOM 792 C C . GLY A 1 100 ? -0.129 -1.292 0.268 1.00 64.50 100 GLY A C 1
ATOM 793 O O . GLY A 1 100 ? 0.095 -1.116 -0.928 1.00 64.50 100 GLY A O 1
ATOM 794 N N . TYR A 1 101 ? -0.839 -2.347 0.676 1.00 66.94 101 TYR A N 1
ATOM 795 C CA . TYR A 1 101 ? -1.364 -3.345 -0.264 1.00 66.94 101 TYR A CA 1
ATOM 796 C C . TYR A 1 101 ? -2.830 -3.069 -0.601 1.00 66.94 101 TYR A C 1
ATOM 798 O O . TYR A 1 101 ? -3.674 -2.995 0.288 1.00 66.94 101 TYR A O 1
ATOM 806 N N . MET A 1 102 ? -3.159 -3.000 -1.890 1.00 72.19 102 MET A N 1
ATOM 807 C CA . MET A 1 102 ? -4.544 -3.069 -2.354 1.00 72.19 102 MET A CA 1
ATOM 808 C C . MET A 1 102 ? -4.882 -4.497 -2.772 1.00 72.19 102 MET A C 1
ATOM 810 O O . MET A 1 102 ? -4.164 -5.130 -3.553 1.00 72.19 102 MET A O 1
ATOM 814 N N . LEU A 1 103 ? -5.997 -4.997 -2.256 1.00 74.69 103 LEU A N 1
ATOM 815 C CA . LEU A 1 103 ? -6.494 -6.346 -2.466 1.00 74.69 103 LEU A CA 1
ATOM 816 C C . LEU A 1 103 ? -7.764 -6.300 -3.306 1.00 74.69 103 LEU A C 1
ATOM 818 O O . LEU A 1 103 ? -8.667 -5.509 -3.049 1.00 74.69 103 LEU A O 1
ATOM 822 N N . LYS A 1 104 ? -7.854 -7.182 -4.298 1.00 75.44 104 LYS A N 1
ATOM 823 C CA . LYS A 1 104 ? -9.087 -7.406 -5.053 1.00 75.44 104 LYS A CA 1
ATOM 824 C C . LYS A 1 104 ? -9.806 -8.641 -4.519 1.00 75.44 104 LYS A C 1
ATOM 826 O O . LYS A 1 104 ? -9.208 -9.720 -4.490 1.00 75.44 104 LYS A O 1
ATOM 831 N N . ASP A 1 105 ? -11.065 -8.500 -4.126 1.00 76.38 105 ASP A N 1
ATOM 832 C CA . ASP A 1 105 ? -11.875 -9.627 -3.649 1.00 76.38 105 ASP A CA 1
ATOM 833 C C . ASP A 1 105 ? -12.299 -10.566 -4.806 1.00 76.38 105 ASP A C 1
ATOM 835 O O . ASP A 1 105 ? -11.782 -10.511 -5.938 1.00 76.38 105 ASP A O 1
ATOM 839 N N . GLU A 1 106 ? -13.157 -11.541 -4.522 1.00 78.38 106 GLU A N 1
ATOM 840 C CA . GLU A 1 106 ? -13.685 -12.460 -5.537 1.00 78.38 106 GLU A CA 1
ATOM 841 C C . GLU A 1 106 ? -14.733 -11.820 -6.453 1.00 78.38 106 GLU A C 1
ATOM 843 O O . GLU A 1 106 ? -14.822 -12.197 -7.623 1.00 78.38 106 GLU A O 1
ATOM 848 N N . GLN A 1 107 ? -15.436 -10.806 -5.962 1.00 76.88 107 GLN A N 1
ATOM 849 C CA . GLN A 1 107 ? -16.446 -10.011 -6.658 1.00 76.88 107 GLN A CA 1
ATOM 850 C C . GLN A 1 107 ? -15.811 -8.930 -7.553 1.00 76.88 107 GLN A C 1
ATOM 852 O O . GLN A 1 107 ? -16.461 -8.362 -8.431 1.00 76.88 107 GLN A O 1
ATOM 857 N N . GLY A 1 108 ? -14.517 -8.674 -7.379 1.00 71.38 108 GLY A N 1
ATOM 858 C CA . GLY A 1 108 ? -13.734 -7.719 -8.142 1.00 71.38 108 GLY A CA 1
ATOM 859 C C . GLY A 1 108 ? -13.674 -6.308 -7.554 1.00 71.38 108 GLY A C 1
ATOM 860 O O . GLY A 1 108 ? -13.212 -5.402 -8.254 1.00 71.38 108 GLY A O 1
ATOM 861 N N . LEU A 1 109 ? -14.086 -6.109 -6.305 1.00 78.06 109 LEU A N 1
ATOM 862 C CA . LEU A 1 109 ? -13.946 -4.847 -5.586 1.00 78.06 109 LEU A CA 1
ATOM 863 C C . LEU A 1 109 ? -12.535 -4.714 -5.009 1.00 78.06 109 LEU A C 1
ATOM 865 O O . LEU A 1 109 ? -11.896 -5.696 -4.634 1.00 78.06 109 LEU A O 1
ATOM 869 N N . LEU A 1 110 ? -12.050 -3.473 -4.955 1.00 77.44 110 LEU A N 1
ATOM 870 C CA . LEU A 1 110 ? -10.768 -3.126 -4.348 1.00 77.44 110 LEU A CA 1
ATOM 871 C C . LEU A 1 110 ? -10.941 -2.795 -2.865 1.00 77.44 110 LEU A C 1
ATOM 873 O O . LEU A 1 110 ? -11.865 -2.063 -2.490 1.00 77.44 110 LEU A O 1
ATOM 877 N N . HIS A 1 111 ? -10.010 -3.290 -2.062 1.00 75.50 111 HIS A N 1
ATOM 878 C CA . HIS A 1 111 ? -9.928 -3.131 -0.615 1.00 75.50 111 HIS A CA 1
ATOM 879 C C . HIS A 1 111 ? -8.507 -2.737 -0.230 1.00 75.50 111 HIS A C 1
ATOM 881 O O . HIS A 1 111 ? -7.550 -3.164 -0.873 1.00 75.50 111 HIS A O 1
ATOM 887 N N . PHE A 1 112 ? -8.364 -1.939 0.820 1.00 75.38 112 PHE A N 1
ATOM 888 C CA . PHE A 1 112 ? -7.056 -1.638 1.391 1.00 75.38 112 PHE A CA 1
ATOM 889 C C . PHE A 1 112 ? -6.731 -2.678 2.451 1.00 75.38 112 PHE A C 1
ATOM 891 O O . PHE A 1 112 ? -7.573 -3.021 3.275 1.00 75.38 112 PHE A O 1
ATOM 898 N N . ALA A 1 113 ? -5.511 -3.191 2.422 1.00 72.19 113 ALA A N 1
ATOM 899 C CA . ALA A 1 113 ? -5.031 -4.106 3.432 1.00 72.19 113 ALA A CA 1
ATOM 900 C C . ALA A 1 113 ? -4.863 -3.378 4.773 1.00 72.19 113 ALA A C 1
ATOM 902 O O . ALA A 1 113 ? -4.048 -2.463 4.894 1.00 72.19 113 ALA A O 1
ATOM 903 N N . GLY A 1 114 ? -5.607 -3.813 5.789 1.00 69.06 114 GLY A N 1
ATOM 904 C CA . GLY A 1 114 ? -5.418 -3.351 7.158 1.00 69.06 114 GLY A CA 1
ATOM 905 C C . GLY A 1 114 ? -4.163 -3.960 7.787 1.00 69.06 114 GLY A C 1
ATOM 906 O O . GLY A 1 114 ? -3.943 -5.172 7.742 1.00 69.06 114 GLY A O 1
ATOM 907 N N . TYR A 1 115 ? -3.341 -3.133 8.427 1.00 73.69 115 TYR A N 1
ATOM 908 C CA . TYR A 1 115 ? -2.277 -3.621 9.305 1.00 73.69 115 TYR A CA 1
ATOM 909 C C . TYR A 1 115 ? -2.854 -3.939 10.687 1.00 73.69 115 TYR A C 1
ATOM 911 O O . TYR A 1 115 ? -3.742 -3.239 11.162 1.00 73.69 115 TYR A O 1
ATOM 919 N N . ASN A 1 116 ? -2.357 -4.980 11.355 1.00 76.19 116 ASN A N 1
ATOM 920 C CA . ASN A 1 116 ? -2.677 -5.226 12.764 1.00 76.19 116 ASN A CA 1
ATOM 921 C C . ASN A 1 116 ? -2.002 -4.147 13.618 1.00 76.19 116 ASN A C 1
ATOM 923 O O . ASN A 1 116 ? -0.791 -3.947 13.496 1.00 76.19 116 ASN A O 1
ATOM 927 N N . TYR A 1 117 ? -2.755 -3.463 14.473 1.00 78.38 117 TYR A N 1
ATOM 928 C CA . TYR A 1 117 ? -2.196 -2.465 15.384 1.00 78.38 117 TYR A CA 1
ATOM 929 C C . TYR A 1 117 ? -2.884 -2.504 16.748 1.00 78.38 117 TYR A C 1
ATOM 931 O O . TYR A 1 117 ? -3.960 -3.075 16.921 1.00 78.38 117 TYR A O 1
ATOM 939 N N . ASP A 1 118 ? -2.230 -1.918 17.751 1.00 83.81 118 ASP A N 1
ATOM 940 C CA . ASP A 1 118 ? -2.793 -1.841 19.094 1.00 83.81 118 ASP A CA 1
ATOM 941 C C . ASP A 1 118 ? -3.876 -0.758 19.166 1.00 83.81 118 ASP A C 1
ATOM 943 O O . ASP A 1 118 ? -3.614 0.433 18.984 1.00 83.81 118 ASP A O 1
ATOM 947 N N . THR A 1 119 ? -5.104 -1.177 19.456 1.00 88.31 119 THR A N 1
ATOM 948 C CA . THR A 1 119 ? -6.263 -0.291 19.575 1.00 88.31 119 THR A CA 1
ATOM 949 C C . THR A 1 119 ? -6.524 0.172 21.012 1.00 88.31 119 THR A C 1
ATOM 951 O O . THR A 1 119 ? -7.309 1.104 21.218 1.00 88.31 119 THR A O 1
ATOM 954 N N . LYS A 1 120 ? -5.821 -0.383 22.015 1.00 87.44 120 LYS A N 1
ATOM 955 C CA . LYS A 1 120 ? -6.051 -0.085 23.443 1.00 87.44 120 LYS A CA 1
ATOM 956 C C . LYS A 1 120 ? -5.827 1.380 23.791 1.00 87.44 120 LYS A C 1
ATOM 958 O O . LYS A 1 120 ? -6.587 1.957 24.567 1.00 87.44 120 LYS A O 1
ATOM 963 N N . ALA A 1 121 ? -4.792 2.000 23.223 1.00 88.31 121 ALA A N 1
ATOM 964 C CA . ALA A 1 121 ? -4.499 3.411 23.467 1.00 88.31 121 ALA A CA 1
ATOM 965 C C . ALA A 1 121 ? -5.637 4.322 22.980 1.00 88.31 121 ALA A C 1
ATOM 967 O O . ALA A 1 121 ? -5.970 5.305 23.642 1.00 88.31 121 ALA A O 1
ATOM 968 N N . ASN A 1 122 ? -6.262 3.977 21.852 1.00 90.25 122 ASN A N 1
ATOM 969 C CA . ASN A 1 122 ? -7.386 4.733 21.307 1.00 90.25 122 ASN A CA 1
ATOM 970 C C . ASN A 1 122 ? -8.654 4.518 22.139 1.00 90.25 122 ASN A C 1
ATOM 972 O O . ASN A 1 122 ? -9.343 5.490 22.439 1.00 90.25 122 ASN A O 1
ATOM 976 N N . ALA A 1 123 ? -8.919 3.283 22.580 1.00 91.75 123 ALA A N 1
ATOM 977 C CA . ALA A 1 123 ? -10.050 2.987 23.461 1.00 91.75 123 ALA A CA 1
ATOM 978 C C . ALA A 1 123 ? -9.951 3.766 24.786 1.00 91.75 123 ALA A C 1
ATOM 980 O O . ALA A 1 123 ? -10.915 4.402 25.205 1.00 91.75 123 ALA A O 1
ATOM 981 N N . LYS A 1 124 ? -8.753 3.829 25.390 1.00 90.62 124 LYS A N 1
ATOM 982 C CA . LYS A 1 124 ? -8.502 4.638 26.596 1.00 90.62 124 LYS A CA 1
ATOM 983 C C . LYS A 1 124 ? -8.744 6.132 26.379 1.00 90.62 124 LYS A C 1
ATOM 985 O O . LYS A 1 124 ? -9.309 6.782 27.249 1.00 90.62 124 LYS A O 1
ATOM 990 N N . LYS A 1 125 ? -8.344 6.684 25.228 1.00 92.69 125 LYS A N 1
ATOM 991 C CA . LYS A 1 125 ? -8.618 8.096 24.900 1.00 92.69 125 LYS A CA 1
ATOM 992 C C . LYS A 1 125 ? -10.118 8.373 24.818 1.00 92.69 125 LYS A C 1
ATOM 994 O O . LYS A 1 125 ? -10.570 9.381 25.354 1.00 92.69 125 LYS A O 1
ATOM 999 N N . LEU A 1 126 ? -10.886 7.480 24.189 1.00 93.81 126 LEU A N 1
ATOM 1000 C CA . LEU A 1 126 ? -12.346 7.597 24.159 1.00 93.81 126 LEU A CA 1
ATOM 1001 C C . LEU A 1 126 ? -12.967 7.471 25.548 1.00 93.81 126 LEU A C 1
ATOM 1003 O O . LEU A 1 126 ? -13.895 8.212 25.851 1.00 93.81 126 LEU A O 1
ATOM 1007 N N . ALA A 1 127 ? -12.442 6.586 26.394 1.00 92.31 127 ALA A N 1
ATOM 1008 C CA . ALA A 1 127 ? -12.880 6.462 27.779 1.00 92.31 127 ALA A CA 1
ATOM 1009 C C . ALA A 1 127 ? -12.699 7.773 28.550 1.00 92.31 127 ALA A C 1
ATOM 1011 O O . ALA A 1 127 ? -13.657 8.278 29.127 1.00 92.31 127 ALA A O 1
ATOM 1012 N N . SER A 1 128 ? -11.515 8.387 28.462 1.00 93.19 128 SER A N 1
ATOM 1013 C CA . SER A 1 128 ? -11.266 9.694 29.081 1.00 93.19 128 SER A CA 1
ATOM 1014 C C . SER A 1 128 ? -12.206 10.782 28.556 1.00 93.19 128 SER A C 1
ATOM 1016 O O . SER A 1 128 ? -12.626 11.657 29.308 1.00 93.19 128 SER A O 1
ATOM 1018 N N . MET A 1 129 ? -12.563 10.728 27.271 1.00 93.69 129 MET A N 1
ATOM 1019 C CA . MET A 1 129 ? -13.506 11.670 26.671 1.00 93.69 129 MET A CA 1
ATOM 1020 C C . MET A 1 129 ? -14.947 11.432 27.153 1.00 93.69 129 MET A C 1
ATOM 1022 O O . MET A 1 129 ? -15.657 12.385 27.458 1.00 93.69 129 MET A O 1
ATOM 1026 N N . ASN A 1 130 ? -15.364 10.170 27.274 1.00 93.06 130 ASN A N 1
ATOM 1027 C CA . ASN A 1 130 ? -16.651 9.778 27.849 1.00 93.06 130 ASN A CA 1
ATOM 1028 C C . ASN A 1 130 ? -16.776 10.237 29.311 1.00 93.06 130 ASN A C 1
ATOM 1030 O O . ASN A 1 130 ? -17.819 10.754 29.697 1.00 93.06 130 ASN A O 1
ATOM 1034 N N . ASP A 1 131 ? -15.714 10.097 30.105 1.00 93.12 131 ASP A N 1
ATOM 1035 C CA . ASP A 1 131 ? -15.693 10.556 31.498 1.00 93.12 131 ASP A CA 1
ATOM 1036 C C . ASP A 1 131 ? -15.800 12.083 31.591 1.00 93.12 131 ASP A C 1
ATOM 1038 O O . ASP A 1 131 ? -16.629 12.590 32.341 1.00 93.12 131 ASP A O 1
ATOM 1042 N N . TYR A 1 132 ? -15.078 12.817 30.739 1.00 95.19 132 TYR A N 1
ATOM 1043 C CA . TYR A 1 132 ? -15.234 14.270 30.634 1.00 95.19 132 TYR A CA 1
ATOM 1044 C C . TYR A 1 132 ? -16.681 14.685 30.315 1.00 95.19 132 TYR A C 1
ATOM 1046 O O . TYR A 1 132 ? -17.215 15.610 30.927 1.00 95.19 132 TYR A O 1
ATOM 1054 N N . PHE A 1 133 ? -17.341 13.997 29.377 1.00 94.31 133 PHE A N 1
ATOM 1055 C CA . PHE A 1 133 ? -18.732 14.295 29.030 1.00 94.31 133 PHE A CA 1
ATOM 1056 C C . PHE A 1 133 ? -19.713 13.949 30.158 1.00 94.31 133 PHE A C 1
ATOM 1058 O O . PHE A 1 133 ? -20.652 14.711 30.392 1.00 94.31 133 PHE A O 1
ATOM 1065 N N . LYS A 1 134 ? -19.468 12.870 30.912 1.00 91.50 134 LYS A N 1
ATOM 1066 C CA . LYS A 1 134 ? -20.239 12.551 32.125 1.00 91.50 134 LYS A CA 1
ATOM 1067 C C . LYS A 1 134 ? -20.109 13.642 33.185 1.00 91.50 134 LYS A C 1
ATOM 1069 O O . LYS A 1 134 ? -21.126 14.021 33.764 1.00 91.50 134 LYS A O 1
ATOM 1074 N N . ASP A 1 135 ? -18.906 14.175 33.397 1.00 95.25 135 ASP A N 1
ATOM 1075 C CA . ASP A 1 135 ? -18.653 15.224 34.396 1.00 95.25 135 ASP A CA 1
ATOM 1076 C C . ASP A 1 135 ? -19.447 16.506 34.108 1.00 95.25 135 ASP A C 1
ATOM 1078 O O . ASP A 1 135 ? -19.910 17.179 35.029 1.00 95.25 135 ASP A O 1
ATOM 1082 N N . ILE A 1 136 ? -19.663 16.822 32.827 1.00 97.06 136 ILE A N 1
ATOM 1083 C CA . ILE A 1 136 ? -20.490 17.962 32.400 1.00 97.06 136 ILE A CA 1
ATOM 1084 C C . ILE A 1 136 ? -21.950 17.580 32.107 1.00 97.06 136 ILE A C 1
ATOM 1086 O O . ILE A 1 136 ? -22.693 18.376 31.531 1.00 97.06 136 ILE A O 1
ATOM 1090 N N . ASN A 1 137 ? -22.368 16.377 32.510 1.00 94.94 137 ASN A N 1
ATOM 1091 C CA . ASN A 1 137 ? -23.717 15.837 32.345 1.00 94.94 137 ASN A CA 1
ATOM 1092 C C . ASN A 1 137 ? -24.218 15.850 30.884 1.00 94.94 137 ASN A C 1
ATOM 1094 O O . ASN A 1 137 ? -25.388 16.125 30.608 1.00 94.94 137 ASN A O 1
ATOM 1098 N N . MET A 1 138 ? -23.317 15.568 29.940 1.00 94.69 138 MET A N 1
ATOM 1099 C CA . MET A 1 138 ? -23.591 15.493 28.509 1.00 94.69 138 MET A CA 1
ATOM 1100 C C . MET A 1 138 ? -23.567 14.030 28.038 1.00 94.69 138 MET A C 1
ATOM 1102 O O . MET A 1 138 ? -22.604 13.313 28.312 1.00 94.69 138 MET A O 1
ATOM 1106 N N . PRO A 1 139 ? -24.598 13.557 27.315 1.00 89.19 139 PRO A N 1
ATOM 1107 C CA . PRO A 1 139 ? -24.594 12.209 26.765 1.00 89.19 139 PRO A CA 1
ATOM 1108 C C . PRO A 1 139 ? -23.543 12.075 25.658 1.00 89.19 139 PRO A C 1
ATOM 1110 O O . PRO A 1 139 ? -23.438 12.927 24.776 1.00 89.19 139 PRO A O 1
ATOM 1113 N N . PHE A 1 140 ? -22.803 10.969 25.684 1.00 90.56 140 PHE A N 1
ATOM 1114 C CA . PHE A 1 140 ? -21.807 10.616 24.680 1.00 90.56 140 PHE A CA 1
ATOM 1115 C C . PHE A 1 140 ? -22.097 9.216 24.127 1.00 90.56 140 PHE A C 1
ATOM 1117 O O . PHE A 1 140 ? -22.406 8.294 24.883 1.00 90.56 140 PHE A O 1
ATOM 1124 N N . SER A 1 141 ? -22.007 9.072 22.806 1.00 88.12 141 SER A N 1
ATOM 1125 C CA . SER A 1 141 ? -22.117 7.794 22.100 1.00 88.12 141 SER A CA 1
ATOM 1126 C C . SER A 1 141 ? -21.133 7.797 20.943 1.00 88.12 141 SER A C 1
ATOM 1128 O O . SER A 1 141 ? -21.025 8.795 20.224 1.00 88.12 141 SER A O 1
ATOM 1130 N N . PHE A 1 142 ? -20.427 6.690 20.749 1.00 90.19 142 PHE A N 1
ATOM 1131 C CA . PHE A 1 142 ? -19.483 6.536 19.650 1.00 90.19 142 PHE A CA 1
ATOM 1132 C C . PHE A 1 142 ? -20.019 5.570 18.596 1.00 90.19 142 PHE A C 1
ATOM 1134 O O . PHE A 1 142 ? -20.188 4.404 18.885 1.00 90.19 142 PHE A O 1
ATOM 1141 N N . ILE A 1 143 ? -20.215 6.014 17.355 1.00 87.69 143 ILE A N 1
ATOM 1142 C CA . ILE A 1 143 ? -20.704 5.129 16.289 1.00 87.69 143 ILE A CA 1
ATOM 1143 C C . ILE A 1 143 ? -19.517 4.615 15.472 1.00 87.69 143 ILE A C 1
ATOM 1145 O O . ILE A 1 143 ? -18.845 5.398 14.795 1.00 87.69 143 ILE A O 1
ATOM 1149 N N . LEU A 1 144 ? -19.292 3.298 15.487 1.00 86.06 144 LEU A N 1
ATOM 1150 C CA . LEU A 1 144 ? -18.333 2.646 14.596 1.00 86.06 144 LEU A CA 1
ATOM 1151 C C . LEU A 1 144 ? -19.030 2.203 13.307 1.00 86.06 144 LEU A C 1
ATOM 1153 O O . LEU A 1 144 ? -19.856 1.292 13.314 1.00 86.06 144 LEU A O 1
ATOM 1157 N N . ALA A 1 145 ? -18.684 2.827 12.182 1.00 82.81 145 ALA A N 1
ATOM 1158 C CA . ALA A 1 145 ? -19.122 2.333 10.883 1.00 82.81 145 ALA A CA 1
ATOM 1159 C C . ALA A 1 145 ? -18.413 1.011 10.555 1.00 82.81 145 ALA A C 1
ATOM 1161 O O . ALA A 1 145 ? -17.206 0.879 10.765 1.00 82.81 145 ALA A O 1
ATOM 1162 N N . LEU A 1 146 ? -19.159 0.053 10.002 1.00 75.00 146 LEU A N 1
ATOM 1163 C CA . LEU A 1 146 ? -18.574 -1.185 9.498 1.00 75.00 146 LEU A CA 1
ATOM 1164 C C . LEU A 1 146 ? -17.590 -0.871 8.374 1.00 75.00 146 LEU A C 1
ATOM 1166 O O . LEU A 1 146 ? -17.869 -0.059 7.486 1.00 75.00 146 LEU A O 1
ATOM 1170 N N . SER A 1 147 ? -16.442 -1.542 8.405 1.00 74.06 147 SER A N 1
ATOM 1171 C CA . SER A 1 147 ? -15.501 -1.453 7.302 1.00 74.06 147 SER A CA 1
ATOM 1172 C C . SER A 1 147 ? -16.073 -2.114 6.045 1.00 74.06 147 SER A C 1
ATOM 1174 O O . SER A 1 147 ? -16.910 -3.016 6.104 1.00 74.06 147 SER A O 1
ATOM 1176 N N . LYS A 1 148 ? -15.581 -1.680 4.882 1.00 71.00 148 LYS A N 1
ATOM 1177 C CA . LYS A 1 148 ? -15.911 -2.260 3.570 1.00 71.00 148 LYS A CA 1
ATOM 1178 C C . LYS A 1 148 ? -15.514 -3.741 3.474 1.00 71.00 148 LYS A C 1
ATOM 1180 O O . LYS A 1 148 ? -16.068 -4.493 2.676 1.00 71.00 148 LYS A O 1
ATOM 1185 N N . ASP A 1 149 ? -14.542 -4.149 4.278 1.00 70.06 149 ASP A N 1
ATOM 1186 C CA . ASP A 1 149 ? -13.940 -5.472 4.309 1.00 70.06 149 ASP A CA 1
ATOM 1187 C C . ASP A 1 149 ? -14.474 -6.276 5.524 1.00 70.06 149 ASP A C 1
ATOM 1189 O O . ASP A 1 149 ? -13.740 -6.677 6.422 1.00 70.06 149 ASP A O 1
ATOM 1193 N N . TYR A 1 150 ? -15.799 -6.479 5.558 1.00 68.88 150 TYR A N 1
ATOM 1194 C CA . TYR A 1 150 ? -16.515 -7.158 6.649 1.00 68.88 150 TYR A CA 1
ATOM 1195 C C . TYR A 1 150 ? -16.676 -8.672 6.427 1.00 68.88 150 TYR A C 1
ATOM 1197 O O . TYR A 1 150 ? -16.955 -9.139 5.312 1.00 68.88 150 TYR A O 1
ATOM 1205 N N . GLU A 1 151 ? -16.542 -9.435 7.516 1.00 67.38 151 GLU A N 1
ATOM 1206 C CA . GLU A 1 151 ? -16.682 -10.892 7.525 1.00 67.38 151 GLU A CA 1
ATOM 1207 C C . GLU A 1 151 ? -18.052 -11.348 6.984 1.00 67.38 151 GLU A C 1
ATOM 1209 O O . GLU A 1 151 ? -19.095 -10.772 7.274 1.00 67.38 151 GLU A O 1
ATOM 1214 N N . GLY A 1 152 ? -18.060 -12.380 6.137 1.00 68.75 152 GLY A N 1
ATOM 1215 C CA . GLY A 1 152 ? -19.281 -12.903 5.510 1.00 68.75 152 GLY A CA 1
ATOM 1216 C C . GLY A 1 152 ? -19.773 -12.133 4.277 1.00 68.75 152 GLY A C 1
ATOM 1217 O O . GLY A 1 152 ? -20.557 -12.691 3.510 1.00 68.75 152 GLY A O 1
ATOM 1218 N N . TYR A 1 153 ? -19.288 -10.910 4.031 1.00 70.88 153 TYR A N 1
ATOM 1219 C CA . TYR A 1 153 ? -19.592 -10.153 2.807 1.00 70.88 153 TYR A CA 1
ATOM 1220 C C . TYR A 1 153 ? -18.422 -10.152 1.822 1.00 70.88 153 TYR A C 1
ATOM 1222 O O . TYR A 1 153 ? -18.597 -10.435 0.635 1.00 70.88 153 TYR A O 1
ATOM 1230 N N . THR A 1 154 ? -17.217 -9.878 2.321 1.00 71.62 154 THR A N 1
ATOM 1231 C CA . THR A 1 154 ? -16.020 -9.815 1.485 1.00 71.62 154 THR A CA 1
ATOM 1232 C C . THR A 1 154 ? -15.268 -11.141 1.555 1.00 71.62 154 THR A C 1
ATOM 1234 O O . THR A 1 154 ? -14.862 -11.592 2.628 1.00 71.62 154 THR A O 1
ATOM 1237 N N . THR A 1 155 ? -15.072 -11.782 0.400 1.00 71.56 155 THR A N 1
ATOM 1238 C CA . THR A 1 155 ? -14.317 -13.035 0.289 1.00 71.56 155 THR A CA 1
ATOM 1239 C C . THR A 1 155 ? -13.036 -12.817 -0.501 1.00 71.56 155 THR A C 1
ATOM 1241 O O . THR A 1 155 ? -13.035 -12.370 -1.650 1.00 71.56 155 THR A O 1
ATOM 1244 N N . PHE A 1 156 ? -11.911 -13.162 0.118 1.00 69.62 156 PHE A N 1
ATOM 1245 C CA . PHE A 1 156 ? -10.623 -13.231 -0.556 1.00 69.62 156 PHE A CA 1
ATOM 1246 C C . PHE A 1 156 ? -10.264 -14.687 -0.814 1.00 69.62 156 PHE A C 1
ATOM 1248 O O . PHE A 1 156 ? -10.575 -15.580 -0.030 1.00 69.62 156 PHE A O 1
ATOM 1255 N N . LYS A 1 157 ? -9.563 -14.932 -1.920 1.00 62.44 157 LYS A N 1
ATOM 1256 C CA . LYS A 1 157 ? -9.076 -16.270 -2.250 1.00 62.44 157 LYS A CA 1
ATOM 1257 C C . LYS A 1 157 ? -8.071 -16.721 -1.177 1.00 62.44 157 LYS A C 1
ATOM 1259 O O . LYS A 1 157 ? -7.212 -15.925 -0.803 1.00 62.44 157 LYS A O 1
ATOM 1264 N N . ASN A 1 158 ? -8.163 -17.977 -0.726 1.00 54.75 158 ASN A N 1
ATOM 1265 C CA . ASN A 1 158 ? -7.340 -18.559 0.350 1.00 54.75 158 ASN A CA 1
ATOM 1266 C C . ASN A 1 158 ? -5.864 -18.106 0.331 1.00 54.75 158 ASN A C 1
ATOM 1268 O O . ASN A 1 158 ? -5.197 -18.225 -0.700 1.00 54.75 158 ASN A O 1
ATOM 1272 N N . GLY A 1 159 ? -5.354 -17.662 1.489 1.00 51.25 159 GLY A N 1
ATOM 1273 C CA . GLY A 1 159 ? -3.931 -17.359 1.714 1.00 51.25 159 GLY A CA 1
ATOM 1274 C C . GLY A 1 159 ? -3.557 -15.879 1.880 1.00 51.25 159 GLY A C 1
ATOM 1275 O O . GLY A 1 159 ? -2.369 -15.569 1.883 1.00 51.25 159 GLY A O 1
ATOM 1276 N N . ILE A 1 160 ? -4.522 -14.962 2.013 1.00 57.16 160 ILE A N 1
ATOM 1277 C CA . ILE A 1 160 ? -4.258 -13.540 2.299 1.00 57.16 160 ILE A CA 1
ATOM 1278 C C . ILE A 1 160 ? -4.685 -13.237 3.743 1.00 57.16 160 ILE A C 1
ATOM 1280 O O . ILE A 1 160 ? -5.809 -12.814 3.992 1.00 57.16 160 ILE A O 1
ATOM 1284 N N . GLU A 1 161 ? -3.785 -13.464 4.704 1.00 56.78 161 GLU A N 1
ATOM 1285 C CA . GLU A 1 161 ? -4.039 -13.245 6.145 1.00 56.78 161 GLU A CA 1
ATOM 1286 C C . GLU A 1 161 ? -4.263 -11.767 6.510 1.00 56.78 161 GLU A C 1
ATOM 1288 O O . GLU A 1 161 ? -4.847 -11.456 7.543 1.00 56.78 161 GLU A O 1
ATOM 1293 N N . ILE A 1 162 ? -3.844 -10.842 5.641 1.00 56.88 162 ILE A N 1
ATOM 1294 C CA . ILE A 1 162 ? -3.881 -9.396 5.901 1.00 56.88 162 ILE A CA 1
ATOM 1295 C C . ILE A 1 162 ? -5.325 -8.861 6.007 1.00 56.88 162 ILE A C 1
ATOM 1297 O O . ILE A 1 162 ? -5.564 -7.843 6.649 1.00 56.88 162 ILE A O 1
ATOM 1301 N N . TYR A 1 163 ? -6.303 -9.582 5.449 1.00 54.88 163 TYR A N 1
ATOM 1302 C CA . TYR A 1 163 ? -7.729 -9.255 5.550 1.00 54.88 163 TYR A CA 1
ATOM 1303 C C . TYR A 1 163 ? -8.291 -9.387 6.974 1.00 54.88 163 TYR A C 1
ATOM 1305 O O . TYR A 1 163 ? -9.147 -8.608 7.382 1.00 54.88 163 TYR A O 1
ATOM 1313 N N . ALA A 1 164 ? -7.784 -10.334 7.769 1.00 60.41 164 ALA A N 1
ATOM 1314 C CA . ALA A 1 164 ? -8.309 -10.569 9.113 1.00 60.41 164 ALA A CA 1
ATOM 1315 C C . ALA A 1 164 ? -8.047 -9.389 10.065 1.00 60.41 164 ALA A C 1
ATOM 1317 O O . ALA A 1 164 ? -8.726 -9.251 11.077 1.00 60.41 164 ALA A O 1
ATOM 1318 N N . ASN A 1 165 ? -7.086 -8.517 9.747 1.00 70.06 165 ASN A N 1
ATOM 1319 C CA . ASN A 1 165 ? -6.654 -7.456 10.649 1.00 70.06 165 ASN A CA 1
ATOM 1320 C C . ASN A 1 165 ? -7.695 -6.349 10.836 1.00 70.06 165 ASN A C 1
ATOM 1322 O O . ASN A 1 165 ? -7.761 -5.793 11.923 1.00 70.06 165 ASN A O 1
ATOM 1326 N N . SER A 1 166 ? -8.498 -6.020 9.818 1.00 72.31 166 SER A N 1
ATOM 1327 C CA . SER A 1 166 ? -9.512 -4.959 9.926 1.00 72.31 166 SER A CA 1
ATOM 1328 C C . SER A 1 166 ? -10.579 -5.324 10.965 1.00 72.31 166 SER A C 1
ATOM 1330 O O . SER A 1 166 ? -10.761 -4.606 11.950 1.00 72.31 166 SER A O 1
ATOM 1332 N N . ASN A 1 167 ? -11.183 -6.509 10.822 1.00 76.19 167 ASN A N 1
ATOM 1333 C CA . ASN A 1 167 ? -12.144 -7.041 11.793 1.00 76.19 167 ASN A CA 1
ATOM 1334 C C . ASN A 1 167 ? -11.487 -7.272 13.164 1.00 76.19 167 ASN A C 1
ATOM 1336 O O . ASN A 1 167 ? -11.988 -6.791 14.173 1.00 76.19 167 ASN A O 1
ATOM 1340 N N . LEU A 1 168 ? -10.291 -7.867 13.202 1.00 79.12 168 LEU A N 1
ATOM 1341 C CA . LEU A 1 168 ? -9.567 -8.124 14.451 1.00 79.12 168 LEU A CA 1
ATOM 1342 C C . LEU A 1 168 ? -9.196 -6.841 15.217 1.00 79.12 168 LEU A C 1
ATOM 1344 O O . LEU A 1 168 ? -9.216 -6.827 16.448 1.00 79.12 168 LEU A O 1
ATOM 1348 N N . ASN A 1 169 ? -8.848 -5.756 14.523 1.00 84.12 169 ASN A N 1
ATOM 1349 C CA . ASN A 1 169 ? -8.594 -4.463 15.156 1.00 84.12 169 ASN A CA 1
ATOM 1350 C C . ASN A 1 169 ? -9.892 -3.850 15.699 1.00 84.12 169 ASN A C 1
ATOM 1352 O O . ASN A 1 169 ? -9.885 -3.333 16.819 1.00 84.12 169 ASN A O 1
ATOM 1356 N N . SER A 1 170 ? -10.989 -3.927 14.936 1.00 85.12 170 SER A N 1
ATOM 1357 C CA . SER A 1 170 ? -12.315 -3.466 15.368 1.00 85.12 170 SER A CA 1
ATOM 1358 C C . SER A 1 170 ? -12.795 -4.217 16.610 1.00 85.12 170 SER A C 1
ATOM 1360 O O . SER A 1 170 ? -13.160 -3.575 17.592 1.00 85.12 170 SER A O 1
ATOM 1362 N N . ASP A 1 171 ? -12.679 -5.546 16.636 1.00 86.88 171 ASP A N 1
ATOM 1363 C CA . ASP A 1 171 ? -13.075 -6.376 17.781 1.00 86.88 171 ASP A CA 1
ATOM 1364 C C . ASP A 1 171 ? -12.260 -6.040 19.034 1.00 86.88 171 ASP A C 1
ATOM 1366 O O . ASP A 1 171 ? -12.809 -5.847 20.122 1.00 86.88 171 ASP A O 1
ATOM 1370 N N . LYS A 1 172 ? -10.934 -5.898 18.887 1.00 88.06 172 LYS A N 1
ATOM 1371 C CA . LYS A 1 172 ? -10.054 -5.452 19.981 1.00 88.06 172 LYS A CA 1
ATOM 1372 C C . LYS A 1 172 ? -10.438 -4.066 20.492 1.00 88.06 172 LYS A C 1
ATOM 1374 O O . LYS A 1 172 ? -10.352 -3.809 21.690 1.00 88.06 172 LYS A O 1
ATOM 1379 N N . PHE A 1 173 ? -10.802 -3.159 19.586 1.00 90.56 173 PHE A N 1
ATOM 1380 C CA . PHE A 1 173 ? -11.176 -1.796 19.941 1.00 90.56 173 PHE A CA 1
ATOM 1381 C C . PHE A 1 173 ? -12.502 -1.760 20.703 1.00 90.56 173 PHE A C 1
ATOM 1383 O O . PHE A 1 173 ? -12.549 -1.155 21.770 1.00 90.56 173 PHE A O 1
ATOM 1390 N N . ILE A 1 174 ? -13.524 -2.466 20.209 1.00 90.31 174 ILE A N 1
ATOM 1391 C CA . ILE A 1 174 ? -14.829 -2.629 20.866 1.00 90.31 174 ILE A CA 1
ATOM 1392 C C . ILE A 1 174 ? -14.659 -3.252 22.254 1.00 90.31 174 ILE A C 1
ATOM 1394 O O . ILE A 1 174 ? -15.141 -2.695 23.236 1.00 90.31 174 ILE A O 1
ATOM 1398 N N . SER A 1 175 ? -13.863 -4.321 22.361 1.00 89.62 175 SER A N 1
ATOM 1399 C CA . SER A 1 175 ? -13.548 -4.949 23.654 1.00 89.62 175 SER A CA 1
ATOM 1400 C C . SER A 1 175 ? -12.905 -3.950 24.624 1.00 89.62 175 SER A C 1
ATOM 1402 O O . SER A 1 175 ? -13.223 -3.914 25.810 1.00 89.62 175 SER A O 1
ATOM 1404 N N . GLY A 1 176 ? -12.025 -3.081 24.116 1.00 89.69 176 GLY A N 1
ATOM 1405 C CA . GLY A 1 176 ? -11.460 -1.984 24.895 1.00 89.69 176 GLY A CA 1
ATOM 1406 C C . GLY A 1 176 ? -12.504 -0.954 25.341 1.00 89.69 176 GLY A C 1
ATOM 1407 O O . GLY A 1 176 ? -12.389 -0.426 26.444 1.00 89.69 176 GLY A O 1
ATOM 1408 N N . LEU A 1 177 ? -13.521 -0.651 24.531 1.00 90.88 177 LEU A N 1
ATOM 1409 C CA . LEU A 1 177 ? -14.615 0.245 24.927 1.00 90.88 177 LEU A CA 1
ATOM 1410 C C . LEU A 1 177 ? -15.501 -0.386 26.012 1.00 90.88 177 LEU A C 1
ATOM 1412 O O . LEU A 1 177 ? -15.836 0.306 26.978 1.00 90.88 177 LEU A O 1
ATOM 1416 N N . ASP A 1 178 ? -15.794 -1.687 25.905 1.00 90.62 178 ASP A N 1
ATOM 1417 C CA . ASP A 1 178 ? -16.538 -2.460 26.912 1.00 90.62 178 ASP A CA 1
ATOM 1418 C C . ASP A 1 178 ? -15.831 -2.453 28.271 1.00 90.62 178 ASP A C 1
ATOM 1420 O O . ASP A 1 178 ? -16.434 -2.110 29.293 1.00 90.62 178 ASP A O 1
ATOM 1424 N N . GLU A 1 179 ? -14.527 -2.757 28.285 1.00 90.69 179 GLU A N 1
ATOM 1425 C CA . GLU A 1 179 ? -13.694 -2.724 29.497 1.00 90.69 179 GLU A CA 1
ATOM 1426 C C . GLU A 1 179 ? -13.748 -1.356 30.196 1.00 90.69 179 GLU A C 1
ATOM 1428 O O . GLU A 1 179 ? -13.691 -1.274 31.426 1.00 90.69 179 GLU A O 1
ATOM 1433 N N . ASN A 1 180 ? -13.890 -0.280 29.417 1.00 87.25 180 ASN A N 1
ATOM 1434 C CA . ASN A 1 180 ? -13.935 1.095 29.909 1.00 87.25 180 ASN A CA 1
ATOM 1435 C C . ASN A 1 180 ? -15.362 1.663 30.046 1.00 87.25 180 ASN A C 1
ATOM 1437 O O . ASN A 1 180 ? -15.516 2.848 30.352 1.00 87.25 180 ASN A O 1
ATOM 1441 N N . LYS A 1 181 ? -16.413 0.847 29.863 1.00 86.12 181 LYS A N 1
ATOM 1442 C CA . LYS A 1 181 ? -17.829 1.249 30.007 1.00 86.12 181 LYS A CA 1
ATOM 1443 C C . LYS A 1 181 ? -18.190 2.494 29.182 1.00 86.12 181 LYS A C 1
ATOM 1445 O O . LYS A 1 181 ? -18.877 3.407 29.663 1.00 86.12 181 LYS A O 1
ATOM 1450 N N . VAL A 1 182 ? -17.675 2.557 27.958 1.00 86.56 182 VAL A N 1
ATOM 1451 C CA . VAL A 1 182 ? -18.042 3.580 26.973 1.00 86.56 182 VAL A CA 1
ATOM 1452 C C . VAL A 1 182 ? -19.277 3.103 26.217 1.00 86.56 182 VAL A C 1
ATOM 1454 O O . VAL A 1 182 ? -19.357 1.933 25.869 1.00 86.56 182 VAL A O 1
ATOM 1457 N N . ASN A 1 183 ? -20.237 3.995 25.974 1.00 84.12 183 ASN A N 1
ATOM 1458 C CA . ASN A 1 183 ? -21.405 3.685 25.151 1.00 84.12 183 ASN A CA 1
ATOM 1459 C C . AS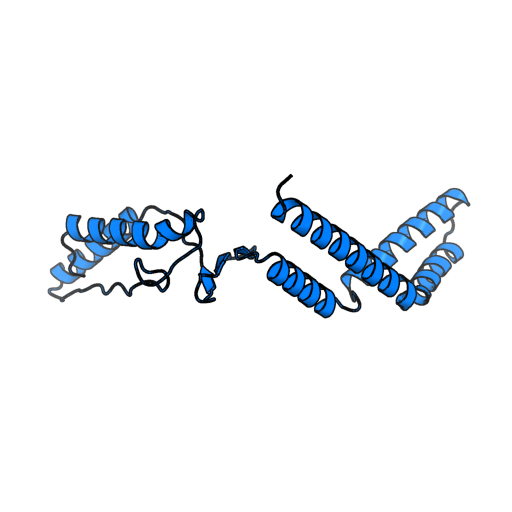N A 1 183 ? -21.049 3.852 23.662 1.00 84.12 183 ASN A C 1
ATOM 1461 O O . ASN A 1 183 ? -20.532 4.910 23.279 1.00 84.12 183 ASN A O 1
ATOM 1465 N N . TYR A 1 184 ? -21.299 2.830 22.843 1.00 82.12 184 TYR A N 1
ATOM 1466 C CA . TYR A 1 184 ? -20.981 2.796 21.413 1.00 82.12 184 TYR A CA 1
ATOM 1467 C C . TYR A 1 184 ? -22.088 2.116 20.597 1.00 82.12 184 TYR A C 1
ATOM 1469 O O . TYR A 1 184 ? -22.797 1.262 21.172 1.00 82.12 184 TYR A O 1
#

pLDDT: mean 74.48, std 11.24, range [48.44, 97.06]

Sequence (184 aa):
MTKTNMRNLIITIIFLIISFVIGGITIVHNYQEILTSTYKTYKNSNTNLVGKLILTFEQSIKSSDSIFSKNIAGQEYFIEGYGATQKLLNKKIINDTDIGYMLKDEQGLLHFAGYNYDTKANAKKLASMNDYFKDINMPFSFILALSKDYEGYTTFKNGIEIYANSNLNSDKFISGLDENKVNY

Radius of gyration: 28.48 Å; chains: 1; bounding box: 68×48×69 Å

Secondary structure (DSSP, 8-state):
--HHHHHHHHHHHHHHHHHHHHHHHHHHHTHHHHHHHHHHHHHH--S-HHHHHHHHHHHHHHHHHHHHHH--TTHHHHHHHHHHHHHHTT--EEEETTTEEEEE-SSS-EEEPPPP---HHHHHHHHHHHHHHHHTT-------PPPSS-TTT----SS-GGGHHHHHHHHHHHHHHHHTT---